Protein AF-A0A5D0S1C7-F1 (afdb_monomer_lite)

Structure (mmCIF, N/CA/C/O backbone):
data_AF-A0A5D0S1C7-F1
#
_entry.id   AF-A0A5D0S1C7-F1
#
loop_
_atom_site.group_PDB
_atom_site.id
_atom_site.type_symbol
_atom_site.label_atom_id
_atom_site.label_alt_id
_atom_site.label_comp_id
_atom_site.label_asym_id
_atom_site.label_entity_id
_atom_site.label_seq_id
_atom_site.pdbx_PDB_ins_code
_atom_site.Cartn_x
_atom_site.Cartn_y
_atom_site.Cartn_z
_atom_site.occupancy
_atom_site.B_iso_or_equiv
_atom_site.auth_seq_id
_atom_site.auth_comp_id
_atom_site.auth_asym_id
_atom_site.auth_atom_id
_atom_site.pdbx_PDB_model_num
ATOM 1 N N . MET A 1 1 ? 3.042 26.455 1.791 1.00 47.81 1 MET A N 1
ATOM 2 C CA . MET A 1 1 ? 2.797 25.071 1.341 1.00 47.81 1 MET A CA 1
ATOM 3 C C . MET A 1 1 ? 3.745 24.818 0.186 1.00 47.81 1 MET A C 1
ATOM 5 O O . MET A 1 1 ? 3.650 25.520 -0.814 1.00 47.81 1 MET A O 1
ATOM 9 N N . GLU A 1 2 ? 4.740 23.954 0.364 1.00 48.12 2 GLU A N 1
ATOM 10 C CA . GLU A 1 2 ? 5.693 23.655 -0.706 1.00 48.12 2 GLU A CA 1
ATOM 11 C C . GLU A 1 2 ? 4.971 22.797 -1.753 1.00 48.12 2 GLU A C 1
ATOM 13 O O . GLU A 1 2 ? 4.524 21.696 -1.452 1.00 48.12 2 GLU A O 1
ATOM 18 N N . LEU A 1 3 ? 4.753 23.351 -2.949 1.00 65.56 3 LEU A N 1
ATOM 19 C CA . LEU A 1 3 ? 3.954 22.716 -4.009 1.00 65.56 3 LEU A CA 1
ATOM 20 C C . LEU A 1 3 ? 4.628 21.466 -4.595 1.00 65.56 3 LEU A C 1
ATOM 22 O O . LEU A 1 3 ? 3.964 20.643 -5.217 1.00 65.56 3 LEU A O 1
ATOM 26 N N . ASP A 1 4 ? 5.941 21.327 -4.405 1.00 72.56 4 ASP A N 1
ATOM 27 C CA . ASP A 1 4 ? 6.708 20.193 -4.905 1.00 72.56 4 ASP A CA 1
ATOM 28 C C . ASP A 1 4 ? 6.918 19.144 -3.808 1.00 72.56 4 ASP A C 1
ATOM 30 O O . ASP A 1 4 ? 7.807 19.266 -2.962 1.00 72.56 4 ASP A O 1
ATOM 34 N N . ILE A 1 5 ? 6.124 18.073 -3.870 1.00 68.62 5 ILE A N 1
ATOM 35 C CA . ILE A 1 5 ? 6.188 16.927 -2.951 1.00 68.62 5 ILE A CA 1
ATOM 36 C C . ILE A 1 5 ? 7.575 16.263 -2.903 1.00 68.62 5 ILE A C 1
ATOM 38 O O . ILE A 1 5 ? 7.910 15.610 -1.916 1.00 68.62 5 ILE A O 1
ATOM 42 N N . ARG A 1 6 ? 8.409 16.454 -3.937 1.00 75.62 6 ARG A N 1
ATOM 43 C CA . ARG A 1 6 ? 9.734 15.825 -4.078 1.00 75.62 6 ARG A CA 1
ATOM 44 C C . ARG A 1 6 ? 10.810 16.464 -3.198 1.00 75.62 6 ARG A C 1
ATOM 46 O O . ARG A 1 6 ? 11.954 16.010 -3.204 1.00 75.62 6 ARG A O 1
ATOM 53 N N . LYS A 1 7 ? 10.475 17.550 -2.498 1.00 74.94 7 LYS A N 1
ATOM 54 C CA . LYS A 1 7 ? 11.359 18.244 -1.551 1.00 74.94 7 LYS A CA 1
ATOM 55 C C . LYS A 1 7 ? 11.126 17.818 -0.099 1.00 74.94 7 LYS A C 1
ATOM 57 O O . LYS A 1 7 ? 11.933 18.145 0.764 1.00 74.94 7 LYS A O 1
ATOM 62 N N . HIS A 1 8 ? 10.067 17.049 0.162 1.00 76.06 8 HIS A N 1
ATOM 63 C CA . HIS A 1 8 ? 9.754 16.559 1.499 1.00 76.06 8 HIS A CA 1
ATOM 64 C C . HIS A 1 8 ? 10.784 15.505 1.972 1.00 76.06 8 HIS A C 1
ATOM 66 O O . HIS A 1 8 ? 11.182 14.650 1.172 1.00 76.06 8 HIS A O 1
ATOM 72 N N . PRO A 1 9 ? 11.195 15.494 3.256 1.00 77.94 9 PRO A N 1
ATOM 73 C CA . PRO A 1 9 ? 12.116 14.486 3.796 1.00 77.94 9 PRO A CA 1
ATOM 74 C C . PRO A 1 9 ? 11.648 13.043 3.554 1.00 77.94 9 PRO A C 1
ATOM 76 O O . PRO A 1 9 ? 12.404 12.240 3.009 1.00 77.94 9 PRO A O 1
ATOM 79 N N . ASP A 1 10 ? 10.372 12.754 3.833 1.00 74.75 10 ASP A N 1
ATOM 80 C CA . ASP A 1 10 ? 9.764 11.431 3.610 1.00 74.75 10 ASP A CA 1
ATOM 81 C C . ASP A 1 10 ? 9.869 10.961 2.151 1.00 74.75 10 ASP A C 1
ATOM 83 O O . ASP A 1 10 ? 10.001 9.767 1.890 1.00 74.75 10 ASP A O 1
ATOM 87 N N . TYR A 1 11 ? 9.825 11.889 1.187 1.00 81.69 11 TYR A N 1
ATOM 88 C CA . TYR A 1 11 ? 10.004 11.558 -0.227 1.00 81.69 11 TYR A CA 1
ATOM 89 C C . TYR A 1 11 ? 11.430 11.072 -0.491 1.00 81.69 11 TYR A C 1
ATOM 91 O O . TYR A 1 11 ? 11.633 10.068 -1.168 1.00 81.69 11 TYR A O 1
ATOM 99 N N . THR A 1 12 ? 12.419 11.779 0.060 1.00 80.25 12 THR A N 1
ATOM 100 C CA . THR A 1 12 ? 13.839 11.451 -0.119 1.00 80.25 12 THR A CA 1
ATOM 101 C C . THR A 1 12 ? 14.164 10.095 0.503 1.00 80.25 12 THR A C 1
ATOM 103 O O . THR A 1 12 ? 14.854 9.289 -0.119 1.00 80.25 12 THR A O 1
ATOM 106 N N . GLU A 1 13 ? 13.624 9.815 1.691 1.00 81.38 13 GLU A N 1
ATOM 107 C CA . GLU A 1 13 ? 13.804 8.524 2.357 1.00 81.38 13 GLU A CA 1
ATOM 108 C C . GLU A 1 13 ? 13.153 7.378 1.568 1.00 81.38 13 GLU A C 1
ATOM 110 O O . GLU A 1 13 ? 13.780 6.339 1.355 1.00 81.38 13 GLU A O 1
ATOM 115 N N . ALA A 1 14 ? 11.917 7.565 1.095 1.00 78.50 14 ALA A N 1
ATOM 116 C CA . ALA A 1 14 ? 11.213 6.547 0.321 1.00 78.50 14 ALA A CA 1
ATOM 117 C C . ALA A 1 14 ? 11.893 6.282 -1.033 1.00 78.50 14 ALA A C 1
ATOM 119 O O . ALA A 1 14 ? 12.064 5.127 -1.424 1.00 78.50 14 ALA A O 1
ATOM 120 N N . LEU A 1 15 ? 12.343 7.336 -1.724 1.00 82.88 15 LEU A N 1
ATOM 121 C CA . LEU A 1 15 ? 13.053 7.222 -2.998 1.00 82.88 15 LEU A CA 1
ATOM 122 C C . LEU A 1 15 ? 14.393 6.490 -2.848 1.00 82.88 15 LEU A C 1
ATOM 124 O O . LEU A 1 15 ? 14.746 5.698 -3.716 1.00 82.88 15 LEU A O 1
ATOM 128 N N . ALA A 1 16 ? 15.120 6.697 -1.745 1.00 82.94 16 ALA A N 1
ATOM 129 C CA . ALA A 1 16 ? 16.410 6.045 -1.503 1.00 82.94 16 ALA A CA 1
ATOM 130 C C . ALA A 1 16 ? 16.322 4.507 -1.446 1.00 82.94 16 ALA A C 1
ATOM 132 O O . ALA A 1 16 ? 17.317 3.819 -1.683 1.00 82.94 16 ALA A O 1
ATOM 133 N N . ARG A 1 17 ? 15.134 3.955 -1.163 1.00 81.69 17 ARG A N 1
ATOM 134 C CA . ARG A 1 17 ? 14.884 2.504 -1.172 1.00 81.69 17 ARG A CA 1
ATOM 135 C C . ARG A 1 17 ? 14.715 1.952 -2.593 1.00 81.69 17 ARG A C 1
ATOM 137 O O . ARG A 1 17 ? 15.015 0.790 -2.847 1.00 81.69 17 ARG A O 1
ATOM 144 N N . LEU A 1 18 ? 14.341 2.797 -3.555 1.00 83.12 18 LEU A N 1
ATOM 145 C CA . LEU A 1 18 ? 14.218 2.449 -4.972 1.00 83.12 18 LEU A CA 1
ATOM 146 C C . LEU A 1 18 ? 15.569 2.576 -5.693 1.00 83.12 18 LEU A C 1
ATOM 148 O O . LEU A 1 18 ? 15.767 3.445 -6.538 1.00 83.12 18 LEU A O 1
ATOM 152 N N . LYS A 1 19 ? 16.504 1.671 -5.386 1.00 76.56 19 LYS A N 1
ATOM 153 C CA . LYS A 1 19 ? 17.920 1.734 -5.820 1.00 76.56 19 LYS A CA 1
ATOM 154 C C . LYS A 1 19 ? 18.157 1.878 -7.333 1.00 76.56 19 LYS A C 1
ATOM 156 O O . LYS A 1 19 ? 19.234 2.307 -7.735 1.00 76.56 19 LYS A O 1
ATOM 161 N N . LYS A 1 20 ? 17.190 1.489 -8.168 1.00 80.56 20 LYS A N 1
ATOM 162 C CA . LYS A 1 20 ? 17.291 1.503 -9.640 1.00 80.56 20 LYS A CA 1
ATOM 163 C C . LYS A 1 20 ? 16.695 2.756 -10.291 1.00 80.56 20 LYS A C 1
ATOM 165 O O . LYS A 1 20 ? 16.866 2.949 -11.490 1.00 80.56 20 LYS A O 1
ATOM 170 N N . VAL A 1 21 ? 16.010 3.599 -9.518 1.00 81.62 21 VAL A N 1
ATOM 171 C CA . VAL A 1 21 ? 15.408 4.846 -9.997 1.00 81.62 21 VAL A CA 1
ATOM 172 C C . VAL A 1 21 ? 16.484 5.928 -10.091 1.00 81.62 21 VAL A C 1
ATOM 174 O O . VAL A 1 21 ? 17.114 6.272 -9.093 1.00 81.62 21 VAL A O 1
ATOM 177 N N . LYS A 1 22 ? 16.695 6.480 -11.289 1.00 79.94 22 LYS A N 1
ATOM 178 C CA . LYS A 1 22 ? 17.680 7.546 -11.541 1.00 79.94 22 LYS A CA 1
ATOM 179 C C . LYS A 1 22 ? 17.066 8.943 -11.460 1.00 79.94 22 LYS A C 1
ATOM 181 O O . LYS A 1 22 ? 17.751 9.894 -11.090 1.00 79.94 22 LYS A O 1
ATOM 186 N N . LEU A 1 23 ? 15.792 9.080 -11.824 1.00 82.44 23 LEU A N 1
ATOM 187 C CA . LEU A 1 23 ? 15.059 10.352 -11.827 1.00 82.44 23 LEU A CA 1
ATOM 188 C C . LEU A 1 23 ? 14.047 10.408 -10.682 1.00 82.44 23 LEU A C 1
ATOM 190 O O . LEU A 1 23 ? 13.662 9.381 -10.156 1.00 82.44 23 LEU A O 1
ATOM 194 N N . ARG A 1 24 ? 13.592 11.599 -10.280 1.00 80.38 24 ARG A N 1
ATOM 195 C CA . ARG A 1 24 ? 12.578 11.743 -9.216 1.00 80.38 24 ARG A CA 1
ATOM 196 C C . ARG A 1 24 ? 11.162 11.593 -9.803 1.00 80.38 24 ARG A C 1
ATOM 198 O O . ARG A 1 24 ? 10.686 12.578 -10.378 1.00 80.38 24 ARG A O 1
ATOM 205 N N . PRO A 1 25 ? 10.487 10.429 -9.679 1.00 80.06 25 PRO A N 1
ATOM 206 C CA . PRO A 1 25 ? 9.154 10.221 -10.246 1.00 80.06 25 PRO A CA 1
ATOM 207 C C . PRO A 1 25 ? 8.111 11.090 -9.533 1.00 80.06 25 PRO A C 1
ATOM 209 O O . PRO A 1 25 ? 8.243 11.395 -8.342 1.00 80.06 25 PRO A O 1
ATOM 212 N N . LEU A 1 26 ? 7.048 11.481 -10.235 1.00 80.06 26 LEU A N 1
ATOM 213 C CA . LEU A 1 26 ? 5.968 12.293 -9.659 1.00 80.06 26 LEU A CA 1
ATOM 214 C C . LEU A 1 26 ? 4.950 11.415 -8.904 1.00 80.06 26 LEU A C 1
ATOM 216 O O . LEU A 1 26 ? 3.781 11.332 -9.266 1.00 80.06 26 LEU A O 1
ATOM 220 N N . VAL A 1 27 ? 5.428 10.739 -7.862 1.00 80.94 27 VAL A N 1
ATOM 221 C CA . VAL A 1 27 ? 4.691 9.745 -7.066 1.00 80.94 27 VAL A CA 1
ATOM 222 C C . VAL A 1 27 ? 4.713 10.162 -5.594 1.00 80.94 27 VAL A C 1
ATOM 224 O O . VAL A 1 27 ? 5.706 10.719 -5.120 1.00 80.94 27 VAL A O 1
ATOM 227 N N . ALA A 1 28 ? 3.628 9.933 -4.852 1.00 79.25 28 ALA A N 1
ATOM 228 C CA . ALA A 1 28 ? 3.553 10.340 -3.453 1.00 79.25 28 ALA A CA 1
ATOM 229 C C . ALA A 1 28 ? 4.500 9.501 -2.565 1.00 79.25 28 ALA A C 1
ATOM 231 O O . ALA A 1 28 ? 4.706 8.314 -2.828 1.00 79.25 28 ALA A O 1
ATOM 232 N N . PRO A 1 29 ? 5.033 10.051 -1.454 1.00 76.12 29 PRO A N 1
ATOM 233 C CA . PRO A 1 29 ? 5.959 9.321 -0.577 1.00 76.12 29 PRO A CA 1
ATOM 234 C C . PRO A 1 29 ? 5.416 7.980 -0.059 1.00 76.12 29 PRO A C 1
ATOM 236 O O . PRO A 1 29 ? 6.156 7.005 0.053 1.00 76.12 29 PRO A O 1
ATOM 239 N N . SER A 1 30 ? 4.112 7.903 0.228 1.00 72.62 30 SER A N 1
ATOM 240 C CA . SER A 1 30 ? 3.465 6.667 0.682 1.00 72.62 30 SER A CA 1
ATOM 241 C C . SER A 1 30 ? 3.436 5.578 -0.387 1.00 72.62 30 SER A C 1
ATOM 243 O O . SER A 1 30 ? 3.568 4.406 -0.052 1.00 72.62 30 SER A O 1
ATOM 245 N N . GLU A 1 31 ? 3.266 5.963 -1.651 1.00 77.50 31 GLU A N 1
ATOM 246 C CA . GLU A 1 31 ? 3.263 5.045 -2.791 1.00 77.50 31 GLU A CA 1
ATOM 247 C C . GLU A 1 31 ? 4.688 4.571 -3.075 1.00 77.50 31 GLU A C 1
ATOM 249 O O . GLU A 1 31 ? 4.908 3.376 -3.232 1.00 77.50 31 GLU A O 1
ATOM 254 N N . LEU A 1 32 ? 5.676 5.475 -3.031 1.00 81.56 32 LEU A N 1
ATOM 255 C CA . LEU A 1 32 ? 7.091 5.111 -3.164 1.00 81.56 32 LEU A CA 1
ATOM 256 C C . LEU A 1 32 ? 7.523 4.082 -2.115 1.00 81.56 32 LEU A C 1
ATOM 258 O O . LEU A 1 32 ? 8.201 3.115 -2.452 1.00 81.56 32 LEU A O 1
ATOM 262 N N . ALA A 1 33 ? 7.105 4.259 -0.858 1.00 77.88 33 ALA A N 1
ATOM 263 C CA . ALA A 1 33 ? 7.439 3.334 0.222 1.00 77.88 33 ALA A CA 1
ATOM 264 C C . ALA A 1 33 ? 6.871 1.922 -0.004 1.00 77.88 33 ALA A C 1
ATOM 266 O O . ALA A 1 33 ? 7.498 0.938 0.374 1.00 77.88 33 ALA A O 1
ATOM 267 N N . GLU A 1 34 ? 5.698 1.808 -0.622 1.00 75.75 34 GLU A N 1
ATOM 268 C CA . GLU A 1 34 ? 5.080 0.523 -0.948 1.00 75.75 34 GLU A CA 1
ATOM 269 C C . GLU A 1 34 ? 5.676 -0.103 -2.207 1.00 75.75 34 GLU A C 1
ATOM 271 O O . GLU A 1 34 ? 5.987 -1.292 -2.220 1.00 75.75 34 GLU A O 1
ATOM 276 N N . ILE A 1 35 ? 5.908 0.704 -3.244 1.00 80.50 35 ILE A N 1
ATOM 277 C CA . ILE A 1 35 ? 6.567 0.253 -4.471 1.00 80.50 35 ILE A CA 1
ATOM 278 C C . ILE A 1 35 ? 7.985 -0.228 -4.162 1.00 80.50 35 ILE A C 1
ATOM 280 O O . ILE A 1 35 ? 8.437 -1.188 -4.778 1.00 80.50 35 ILE A O 1
ATOM 284 N N . ALA A 1 36 ? 8.675 0.365 -3.183 1.00 80.50 36 ALA A N 1
ATOM 285 C CA . ALA A 1 36 ? 9.962 -0.134 -2.706 1.00 80.50 36 ALA A CA 1
ATOM 286 C C . ALA A 1 36 ? 9.862 -1.583 -2.206 1.00 80.50 36 ALA A C 1
ATOM 288 O O . ALA A 1 36 ? 10.648 -2.418 -2.634 1.00 80.50 36 ALA A O 1
ATOM 289 N N . LEU A 1 37 ? 8.846 -1.916 -1.402 1.00 74.88 37 LEU A N 1
ATOM 290 C CA . LEU A 1 37 ? 8.632 -3.290 -0.927 1.00 74.88 37 LEU A CA 1
ATOM 291 C C . LEU A 1 37 ? 8.339 -4.257 -2.078 1.00 74.88 37 LEU A C 1
ATOM 293 O O . LEU A 1 37 ? 8.825 -5.385 -2.075 1.00 74.88 37 LEU A O 1
ATOM 297 N N . VAL A 1 38 ? 7.550 -3.817 -3.063 1.00 75.12 38 VAL A N 1
ATOM 298 C CA . VAL A 1 38 ? 7.247 -4.626 -4.250 1.00 75.12 38 VAL A CA 1
ATOM 299 C C . VAL A 1 38 ? 8.517 -4.872 -5.054 1.00 75.12 38 VAL A C 1
ATOM 301 O O . VAL A 1 38 ? 8.870 -6.012 -5.331 1.00 75.12 38 VAL A O 1
ATOM 304 N N . THR A 1 39 ? 9.229 -3.805 -5.396 1.00 76.19 39 THR A N 1
ATOM 305 C CA . THR A 1 39 ? 10.402 -3.868 -6.268 1.00 76.19 39 THR A CA 1
ATOM 306 C C . THR A 1 39 ? 11.616 -4.540 -5.636 1.00 76.19 39 THR A C 1
ATOM 308 O O . THR A 1 39 ? 12.389 -5.152 -6.366 1.00 76.19 39 THR A O 1
ATOM 311 N N . GLU A 1 40 ? 11.778 -4.493 -4.311 1.00 76.12 40 GLU A N 1
ATOM 312 C CA . GLU A 1 40 ? 12.814 -5.250 -3.592 1.00 76.12 40 GLU A CA 1
ATOM 313 C C . GLU A 1 40 ? 12.642 -6.771 -3.723 1.00 76.12 40 GLU A C 1
ATOM 315 O O . GLU A 1 40 ? 13.620 -7.509 -3.600 1.00 76.12 40 GLU A O 1
ATOM 320 N N . ALA A 1 41 ? 11.423 -7.252 -3.974 1.00 72.06 41 ALA A N 1
ATOM 321 C CA . ALA A 1 41 ? 11.149 -8.679 -4.129 1.00 72.06 41 ALA A CA 1
ATOM 322 C C . ALA A 1 41 ? 11.014 -9.152 -5.573 1.00 72.06 41 ALA A C 1
ATOM 324 O O . ALA A 1 41 ? 10.952 -10.362 -5.805 1.00 72.06 41 ALA A O 1
ATOM 325 N N . LEU A 1 42 ? 10.953 -8.223 -6.526 1.00 74.25 42 LEU A N 1
ATOM 326 C CA . LEU A 1 42 ? 10.980 -8.560 -7.940 1.00 74.25 42 LEU A CA 1
ATOM 327 C C . LEU A 1 42 ? 12.419 -8.865 -8.381 1.00 74.25 42 LEU A C 1
ATOM 329 O O . LEU A 1 42 ? 13.367 -8.283 -7.842 1.00 74.25 42 LEU A O 1
ATOM 333 N N . PRO A 1 43 ? 12.600 -9.761 -9.366 1.00 78.81 43 PRO A N 1
ATOM 334 C CA . PRO A 1 43 ? 13.889 -9.907 -10.026 1.00 78.81 43 PRO A CA 1
ATOM 335 C C . PRO A 1 43 ? 14.289 -8.612 -10.748 1.00 78.81 43 PRO A C 1
ATOM 337 O O . PRO A 1 43 ? 13.530 -7.639 -10.839 1.00 78.81 43 PRO A O 1
ATOM 340 N N . ASP A 1 44 ? 15.515 -8.586 -11.262 1.00 83.62 44 ASP A N 1
ATOM 341 C CA . ASP A 1 44 ? 15.919 -7.536 -12.187 1.00 83.62 44 ASP A CA 1
ATOM 342 C C . ASP A 1 44 ? 15.044 -7.613 -13.446 1.00 83.62 44 ASP A C 1
ATOM 344 O O . ASP A 1 44 ? 14.877 -8.682 -14.024 1.00 83.62 44 ASP A O 1
ATOM 348 N N . LEU A 1 45 ? 14.437 -6.480 -13.806 1.00 85.38 45 LEU A N 1
ATOM 349 C CA . LEU A 1 45 ? 13.566 -6.359 -14.969 1.00 85.38 45 LEU A CA 1
ATOM 350 C C . LEU A 1 45 ? 14.358 -5.771 -16.133 1.00 85.38 45 LEU A C 1
ATOM 352 O O . LEU A 1 45 ? 15.039 -4.752 -15.967 1.00 85.38 45 LEU A O 1
ATOM 356 N N . ASP A 1 46 ? 14.195 -6.376 -17.301 1.00 90.50 46 ASP A N 1
ATOM 357 C CA . ASP A 1 46 ? 14.770 -5.922 -18.557 1.00 90.50 46 ASP A CA 1
ATOM 358 C C . ASP A 1 46 ? 13.750 -5.061 -19.305 1.00 90.50 46 ASP A C 1
ATOM 360 O O . ASP A 1 46 ? 12.620 -5.477 -19.569 1.00 90.50 46 ASP A O 1
ATOM 364 N N . PHE A 1 47 ? 14.152 -3.837 -19.649 1.00 90.50 47 PHE A N 1
ATOM 365 C CA . PHE A 1 47 ? 13.311 -2.873 -20.360 1.00 90.50 47 PHE A CA 1
ATOM 366 C C . PHE A 1 47 ? 13.765 -2.708 -21.821 1.00 90.50 47 PHE A C 1
ATOM 368 O O . PHE A 1 47 ? 14.970 -2.742 -22.084 1.00 90.50 47 PHE A O 1
ATOM 375 N N . PRO A 1 48 ? 12.841 -2.434 -22.765 1.00 93.75 48 PRO A N 1
ATOM 376 C CA . PRO A 1 48 ? 11.409 -2.196 -22.557 1.00 93.75 48 PRO A CA 1
ATOM 377 C C . PRO A 1 48 ? 10.592 -3.486 -22.400 1.00 93.75 48 PRO A C 1
ATOM 379 O O . PRO A 1 48 ? 10.883 -4.478 -23.053 1.00 93.75 48 PRO A O 1
ATOM 382 N N . ILE A 1 49 ? 9.522 -3.425 -21.604 1.00 92.00 49 ILE A N 1
ATOM 383 C CA . ILE A 1 49 ? 8.552 -4.515 -21.426 1.00 92.00 49 ILE A CA 1
ATOM 384 C C . ILE A 1 49 ? 7.294 -4.176 -22.222 1.00 92.00 49 ILE A C 1
ATOM 386 O O . ILE A 1 49 ? 6.612 -3.191 -21.932 1.00 92.00 49 ILE A O 1
ATOM 390 N N . ASN A 1 50 ? 6.969 -4.968 -23.236 1.00 92.56 50 ASN A N 1
ATOM 391 C CA . ASN A 1 50 ? 5.969 -4.625 -24.249 1.00 92.56 50 ASN A CA 1
ATOM 392 C C . ASN A 1 50 ? 4.579 -5.182 -23.947 1.00 92.56 50 ASN A C 1
ATOM 394 O O . ASN A 1 50 ? 3.602 -4.760 -24.564 1.00 92.56 50 ASN A O 1
ATOM 398 N N . SER A 1 51 ? 4.465 -6.123 -23.011 1.00 89.50 51 SER A N 1
ATOM 399 C CA . SER A 1 51 ? 3.185 -6.728 -22.651 1.00 89.50 51 SER A CA 1
ATOM 400 C C . SER A 1 51 ? 3.159 -7.241 -21.214 1.00 89.50 51 SER A C 1
ATOM 402 O O . SER A 1 51 ? 4.198 -7.459 -20.591 1.00 89.50 51 SER A O 1
ATOM 404 N N . ALA A 1 52 ? 1.951 -7.492 -20.704 1.00 84.94 52 ALA A N 1
ATOM 405 C CA . ALA A 1 52 ? 1.770 -8.145 -19.411 1.00 84.94 52 ALA A CA 1
ATOM 406 C C . ALA A 1 52 ? 2.362 -9.562 -19.390 1.00 84.94 52 ALA A C 1
ATOM 408 O O . ALA A 1 52 ? 2.899 -9.964 -18.367 1.00 84.94 52 ALA A O 1
ATOM 409 N N . GLY A 1 53 ? 2.302 -10.297 -20.509 1.00 84.31 53 GLY A N 1
ATOM 410 C CA . GLY A 1 53 ? 2.926 -11.618 -20.626 1.00 84.31 53 GLY A CA 1
ATOM 411 C C . GLY A 1 53 ? 4.440 -11.543 -20.443 1.00 84.31 53 GLY A C 1
ATOM 412 O O . GLY A 1 53 ? 4.980 -12.227 -19.590 1.00 84.31 53 GLY A O 1
ATOM 413 N N . GLU A 1 54 ? 5.092 -10.610 -21.139 1.00 89.38 54 GLU A N 1
ATOM 414 C CA . GLU A 1 54 ? 6.538 -10.384 -21.021 1.00 89.38 54 GLU A CA 1
ATOM 415 C C . GLU A 1 54 ? 6.950 -9.974 -19.598 1.00 89.38 54 GLU A C 1
ATOM 417 O O . GLU A 1 54 ? 7.954 -10.452 -19.078 1.00 89.38 54 GLU A O 1
ATOM 422 N N . LEU A 1 55 ? 6.145 -9.138 -18.929 1.00 86.75 55 LEU A N 1
ATOM 423 C CA . LEU A 1 55 ? 6.373 -8.784 -17.526 1.00 86.75 55 LEU A CA 1
ATOM 424 C C . LEU A 1 55 ? 6.263 -10.008 -16.603 1.00 86.75 55 LEU A C 1
ATOM 426 O O . LEU A 1 55 ? 7.071 -10.169 -15.691 1.00 86.75 55 LEU A O 1
ATOM 430 N N . LEU A 1 56 ? 5.256 -10.857 -16.820 1.00 83.62 56 LEU A N 1
ATOM 431 C CA . LEU A 1 56 ? 5.052 -12.075 -16.038 1.00 83.62 56 LEU A CA 1
ATOM 432 C C . LEU A 1 56 ? 6.176 -13.090 -16.265 1.00 83.62 56 LEU A C 1
ATOM 434 O O . LEU A 1 56 ? 6.647 -13.677 -15.295 1.00 83.62 56 LEU A O 1
ATOM 438 N N . ASP A 1 57 ? 6.645 -13.242 -17.504 1.00 85.44 57 ASP A N 1
ATOM 439 C CA . ASP A 1 57 ? 7.756 -14.130 -17.853 1.00 85.44 57 ASP A CA 1
ATOM 440 C C . ASP A 1 57 ? 9.055 -13.707 -17.150 1.00 85.44 57 ASP A C 1
ATOM 442 O O . ASP A 1 57 ? 9.786 -14.556 -16.642 1.00 85.44 57 ASP A O 1
ATOM 446 N N . GLN A 1 58 ? 9.318 -12.397 -17.055 1.00 86.38 58 GLN A N 1
ATOM 447 C CA . GLN A 1 58 ? 10.482 -11.872 -16.331 1.00 86.38 58 GLN A CA 1
ATOM 448 C C . GLN A 1 58 ? 10.370 -12.049 -14.810 1.00 86.38 58 GLN A C 1
ATOM 450 O O . GLN A 1 58 ? 11.375 -12.265 -14.135 1.00 86.38 58 GLN A O 1
ATOM 455 N N . ILE A 1 59 ? 9.161 -11.957 -14.250 1.00 79.12 59 ILE A N 1
ATOM 456 C CA . ILE A 1 59 ? 8.932 -12.098 -12.803 1.00 79.12 59 ILE A CA 1
ATOM 457 C C . ILE A 1 59 ? 8.937 -13.565 -12.363 1.00 79.12 59 ILE A C 1
ATOM 459 O O . ILE A 1 59 ? 9.351 -13.863 -11.239 1.00 79.12 59 ILE A O 1
ATOM 463 N N . GLY A 1 60 ? 8.497 -14.469 -13.242 1.00 72.69 60 GLY A N 1
ATOM 464 C CA . GLY A 1 60 ? 8.339 -15.894 -12.971 1.00 72.69 60 GLY A CA 1
ATOM 465 C C . GLY A 1 60 ? 7.234 -16.191 -11.952 1.00 72.69 60 GLY A C 1
ATOM 466 O O . GLY A 1 60 ? 6.327 -15.385 -11.726 1.00 72.69 60 GLY A O 1
ATOM 467 N N . ASP A 1 61 ? 7.328 -17.354 -11.299 1.00 65.00 61 ASP A N 1
ATOM 468 C CA . ASP A 1 61 ? 6.511 -17.705 -10.130 1.00 65.00 61 ASP A CA 1
ATOM 469 C C . ASP A 1 61 ? 6.938 -16.828 -8.941 1.00 65.00 61 ASP A C 1
ATOM 471 O O . ASP A 1 61 ? 7.721 -17.229 -8.075 1.00 65.00 61 ASP A O 1
ATOM 475 N N . GLY A 1 62 ? 6.491 -15.571 -8.959 1.00 57.50 62 GLY A N 1
ATOM 476 C CA . GLY A 1 62 ? 6.915 -14.531 -8.033 1.00 57.50 62 GLY A CA 1
ATOM 477 C C . GLY A 1 62 ? 6.829 -14.975 -6.571 1.00 57.50 62 GLY A C 1
ATOM 478 O O . GLY A 1 62 ? 5.866 -15.609 -6.131 1.00 57.50 62 GLY A O 1
ATOM 479 N N . LYS A 1 63 ? 7.845 -14.618 -5.776 1.00 58.59 63 LYS A N 1
ATOM 480 C CA . LYS A 1 63 ? 7.807 -14.842 -4.326 1.00 58.59 63 LYS A CA 1
ATOM 481 C C . LYS A 1 63 ? 6.604 -14.104 -3.739 1.00 58.59 63 LYS A C 1
ATOM 483 O O . LYS A 1 63 ? 6.434 -12.908 -3.971 1.00 58.59 63 LYS A O 1
ATOM 488 N N . ARG A 1 64 ? 5.807 -14.798 -2.920 1.00 63.00 64 ARG A N 1
ATOM 489 C CA . ARG A 1 64 ? 4.778 -14.144 -2.10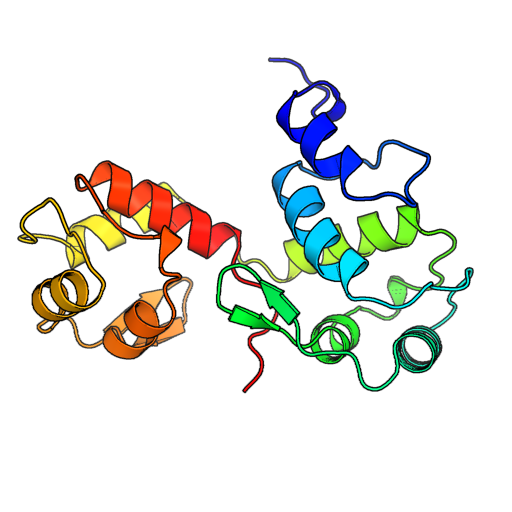1 1.00 63.00 64 ARG A CA 1
ATOM 490 C C . ARG A 1 64 ? 5.457 -13.117 -1.194 1.00 63.00 64 ARG A C 1
ATOM 492 O O . ARG A 1 64 ? 6.348 -13.452 -0.414 1.00 63.00 64 ARG A O 1
ATOM 499 N N . LEU A 1 65 ? 5.025 -11.874 -1.312 1.00 60.62 65 LEU A N 1
ATOM 500 C CA . LEU A 1 65 ? 5.480 -10.739 -0.529 1.00 60.62 65 LEU A CA 1
ATOM 501 C C . LEU A 1 65 ? 4.770 -10.684 0.812 1.00 60.62 65 LEU A C 1
ATOM 503 O O . LEU A 1 65 ? 3.606 -11.040 0.882 1.00 60.62 65 LEU A O 1
ATOM 507 N N . SER A 1 66 ? 5.428 -10.186 1.857 1.00 53.16 66 SER A N 1
ATOM 508 C CA . SER A 1 66 ? 4.739 -9.738 3.071 1.00 53.16 66 SER A CA 1
ATOM 509 C C . SER A 1 66 ? 4.829 -8.218 3.149 1.00 53.16 66 SER A C 1
ATOM 511 O O . SER A 1 66 ? 5.900 -7.675 3.406 1.00 53.16 66 SER A O 1
ATOM 513 N N . ILE A 1 67 ? 3.721 -7.522 2.900 1.00 57.00 67 ILE A N 1
ATOM 514 C CA . ILE A 1 67 ? 3.623 -6.062 2.999 1.00 57.00 67 ILE A CA 1
ATOM 515 C C . ILE A 1 67 ? 2.811 -5.751 4.252 1.00 57.00 67 ILE A C 1
ATOM 517 O O . ILE A 1 67 ? 1.613 -6.010 4.295 1.00 57.00 67 ILE A O 1
ATOM 521 N N . VAL A 1 68 ? 3.457 -5.210 5.291 1.00 54.19 68 VAL A N 1
ATOM 522 C CA . VAL A 1 68 ? 2.779 -4.795 6.540 1.00 54.19 68 VAL A CA 1
ATOM 523 C C . VAL A 1 68 ? 1.970 -5.952 7.174 1.00 54.19 68 VAL A C 1
ATOM 525 O O . VAL A 1 68 ? 0.877 -5.759 7.690 1.00 54.19 68 VAL A O 1
ATOM 528 N N . GLY A 1 69 ? 2.502 -7.180 7.117 1.00 48.34 69 GLY A N 1
ATOM 529 C CA . GLY A 1 69 ? 1.856 -8.385 7.661 1.00 48.34 69 GLY A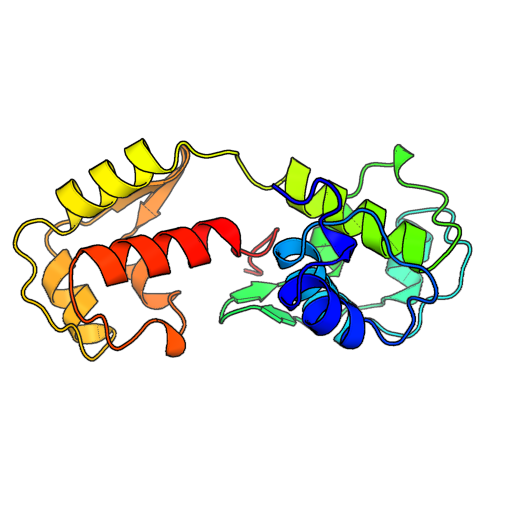 CA 1
ATOM 530 C C . GLY A 1 69 ? 0.888 -9.098 6.708 1.00 48.34 69 GLY A C 1
ATOM 531 O O . GLY A 1 69 ? 0.419 -10.186 7.034 1.00 48.34 69 GLY A O 1
ATOM 532 N N . PHE A 1 70 ? 0.631 -8.545 5.520 1.00 54.59 70 PHE A N 1
ATOM 533 C CA . PHE A 1 70 ? -0.236 -9.148 4.507 1.00 54.59 70 PHE A CA 1
ATOM 534 C C . PHE A 1 70 ? 0.577 -9.879 3.445 1.00 54.59 70 PHE A C 1
ATOM 536 O O . PHE A 1 70 ? 1.503 -9.305 2.870 1.00 54.59 70 PHE A O 1
ATOM 543 N N . LYS A 1 71 ? 0.196 -11.125 3.135 1.00 58.22 71 LYS A N 1
ATOM 544 C CA . LYS A 1 71 ? 0.767 -11.849 1.997 1.00 58.22 71 LYS A CA 1
ATOM 545 C C . LYS A 1 71 ? 0.214 -11.260 0.697 1.00 58.22 71 LYS A C 1
ATOM 547 O O . LYS A 1 71 ? -0.996 -11.261 0.502 1.00 58.22 71 LYS A O 1
ATOM 552 N N . SER A 1 72 ? 1.079 -10.774 -0.182 1.00 62.44 72 SER A N 1
ATOM 553 C CA . SER A 1 72 ? 0.726 -10.263 -1.506 1.00 62.44 72 SER A CA 1
ATOM 554 C C . SER A 1 72 ? 1.389 -11.110 -2.585 1.00 62.44 72 SER A C 1
ATOM 556 O O . SER A 1 72 ? 2.504 -11.597 -2.408 1.00 62.44 72 SER A O 1
ATOM 558 N N . ASP A 1 73 ? 0.691 -11.314 -3.695 1.00 68.19 73 ASP A N 1
ATOM 559 C CA . ASP A 1 73 ? 1.219 -11.998 -4.869 1.00 68.19 73 ASP A CA 1
ATOM 560 C C . ASP A 1 73 ? 1.462 -10.958 -5.982 1.00 68.19 73 ASP A C 1
ATOM 562 O O . ASP A 1 73 ? 0.490 -10.463 -6.569 1.00 68.19 73 ASP A O 1
ATOM 566 N N . PRO A 1 74 ? 2.731 -10.603 -6.276 1.00 65.06 74 PRO A N 1
ATOM 567 C CA . PRO A 1 74 ? 3.068 -9.659 -7.342 1.00 65.06 74 PRO A CA 1
ATOM 568 C C . PRO A 1 74 ? 2.481 -10.053 -8.702 1.00 65.06 74 PRO A C 1
ATOM 570 O O . PRO A 1 74 ? 2.036 -9.185 -9.454 1.00 65.06 74 PRO A O 1
ATOM 573 N N . VAL A 1 75 ? 2.402 -11.358 -8.994 1.00 68.12 75 VAL A N 1
ATOM 574 C CA . VAL A 1 75 ? 1.797 -11.883 -10.227 1.00 68.12 75 VAL A CA 1
ATOM 575 C C . VAL A 1 75 ? 0.318 -11.521 -10.280 1.00 68.12 75 VAL A C 1
ATOM 577 O O . VAL A 1 75 ? -0.196 -11.109 -11.323 1.00 68.12 75 VAL A O 1
ATOM 580 N N . ARG A 1 76 ? -0.382 -11.623 -9.145 1.00 69.06 76 ARG A N 1
ATOM 581 C CA . ARG A 1 76 ? -1.792 -11.242 -9.055 1.00 69.06 76 ARG A CA 1
ATOM 582 C C . ARG A 1 76 ? -1.955 -9.743 -9.275 1.00 69.06 76 ARG A C 1
ATOM 584 O O . ARG A 1 76 ? -2.836 -9.388 -10.038 1.00 69.06 76 ARG A O 1
ATOM 591 N N . MET A 1 77 ? -1.102 -8.879 -8.713 1.00 70.31 77 MET A N 1
ATOM 592 C CA . MET A 1 77 ? -1.165 -7.424 -8.960 1.00 70.31 77 MET A CA 1
ATOM 593 C C . MET A 1 77 ? -1.048 -7.092 -10.455 1.00 70.31 77 MET A C 1
ATOM 595 O O . MET A 1 77 ? -1.830 -6.304 -10.983 1.00 70.31 77 MET A O 1
ATOM 599 N N . ILE A 1 78 ? -0.121 -7.743 -11.154 1.00 72.62 78 ILE A N 1
ATOM 600 C CA . ILE A 1 78 ? 0.158 -7.487 -12.573 1.00 72.62 78 ILE A CA 1
ATOM 601 C C . ILE A 1 78 ? -0.974 -7.950 -13.483 1.00 72.62 78 ILE A C 1
ATOM 603 O O . ILE A 1 78 ? -1.258 -7.296 -14.482 1.00 72.62 78 ILE A O 1
ATOM 607 N N . LYS A 1 79 ? -1.699 -9.012 -13.113 1.00 71.44 79 LYS A N 1
ATOM 608 C CA . LYS A 1 79 ? -2.907 -9.437 -13.840 1.00 71.44 79 LYS A CA 1
ATOM 609 C C . LYS A 1 79 ? -4.004 -8.365 -13.881 1.00 71.44 79 LYS A C 1
ATOM 611 O O . LYS A 1 79 ? -4.866 -8.438 -14.751 1.00 71.44 79 LYS A O 1
ATOM 616 N N . TYR A 1 80 ? -3.974 -7.381 -12.979 1.00 75.06 80 TYR A N 1
ATOM 617 C CA . TYR A 1 80 ? -4.896 -6.241 -12.990 1.00 75.06 80 TYR A CA 1
ATOM 618 C C . TYR A 1 80 ? -4.328 -5.009 -13.707 1.00 75.06 80 TYR A C 1
ATOM 620 O O . TYR A 1 80 ? -5.027 -4.000 -13.800 1.00 75.06 80 TYR A O 1
ATOM 628 N N . MET A 1 81 ? -3.097 -5.058 -14.234 1.00 80.00 81 MET A N 1
ATOM 629 C CA . MET A 1 81 ? -2.559 -3.967 -15.047 1.00 80.00 81 MET A CA 1
ATOM 630 C C . MET A 1 81 ? -3.320 -3.870 -16.375 1.00 80.00 81 MET A C 1
ATOM 632 O O . MET A 1 81 ? -3.358 -4.841 -17.135 1.00 80.00 81 MET A O 1
ATOM 636 N N . PRO A 1 82 ? -3.901 -2.704 -16.701 1.00 80.50 82 PRO A N 1
ATOM 637 C CA . PRO A 1 82 ? -4.550 -2.506 -17.988 1.00 80.50 82 PRO A CA 1
ATOM 638 C C . PRO A 1 82 ? -3.562 -2.611 -19.155 1.00 80.50 82 PRO A C 1
ATOM 640 O O . PRO A 1 82 ? -2.416 -2.184 -19.048 1.00 80.50 82 PRO A O 1
ATOM 643 N N . ALA A 1 83 ? -4.019 -3.083 -20.318 1.00 84.31 83 ALA A N 1
ATOM 644 C CA . ALA A 1 83 ? -3.164 -3.221 -21.504 1.00 84.31 83 ALA A CA 1
ATOM 645 C C . ALA A 1 83 ? -2.503 -1.896 -21.943 1.00 84.31 83 ALA A C 1
ATOM 647 O O . ALA A 1 83 ? -1.378 -1.900 -22.433 1.00 84.31 83 ALA A O 1
ATOM 648 N N . TYR A 1 84 ? -3.158 -0.753 -21.706 1.00 85.94 84 TYR A N 1
ATOM 649 C CA . TYR A 1 84 ? -2.612 0.572 -22.025 1.00 85.94 84 TYR A CA 1
ATOM 650 C C . TYR A 1 84 ? -1.446 1.003 -21.113 1.00 85.94 84 TYR A C 1
ATOM 652 O O . TYR A 1 84 ? -0.834 2.043 -21.346 1.00 85.94 84 TYR A O 1
ATOM 660 N N . TYR A 1 85 ? -1.104 0.214 -20.087 1.00 87.19 85 TYR A N 1
ATOM 661 C CA . TYR A 1 85 ? 0.117 0.401 -19.299 1.00 87.19 85 TYR A CA 1
ATOM 662 C C . TYR A 1 85 ? 1.358 -0.133 -20.027 1.00 87.19 85 TYR A C 1
ATOM 664 O O . TYR A 1 85 ? 2.456 -0.035 -19.491 1.00 87.19 85 TYR A O 1
ATOM 672 N N . PHE A 1 86 ? 1.244 -0.666 -21.240 1.00 90.50 86 PHE A N 1
ATOM 673 C CA . PHE A 1 86 ? 2.383 -1.121 -22.034 1.00 90.50 86 PHE A CA 1
ATOM 674 C C . PHE A 1 86 ? 2.554 -0.245 -23.292 1.00 90.50 86 PHE A C 1
ATOM 676 O O . PHE A 1 86 ? 1.557 0.256 -23.815 1.00 90.50 86 PHE A O 1
ATOM 683 N N . PRO A 1 87 ? 3.793 -0.015 -23.770 1.00 92.50 87 PRO A N 1
ATOM 684 C CA . PRO A 1 87 ? 5.053 -0.562 -23.260 1.00 92.50 87 PRO A CA 1
ATOM 685 C C . PRO A 1 87 ? 5.548 0.166 -22.005 1.00 92.50 87 PRO A C 1
ATOM 687 O O . PRO A 1 87 ? 5.318 1.363 -21.826 1.00 92.50 87 PRO A O 1
ATOM 690 N N . ILE A 1 88 ? 6.237 -0.556 -21.127 1.00 91.50 88 ILE A N 1
ATOM 691 C CA . ILE A 1 88 ? 6.965 -0.012 -19.981 1.00 91.50 88 ILE A CA 1
ATOM 692 C C . ILE A 1 88 ? 8.404 0.202 -20.434 1.00 91.50 88 ILE A C 1
ATOM 694 O O . ILE A 1 88 ? 9.139 -0.754 -20.653 1.00 91.50 88 ILE A O 1
ATOM 698 N N . SER A 1 89 ? 8.787 1.457 -20.649 1.00 91.88 89 SER A N 1
ATOM 699 C CA . SER A 1 89 ? 10.045 1.796 -21.325 1.00 91.88 89 SER A CA 1
ATOM 700 C C . SER A 1 89 ? 11.255 1.852 -20.396 1.00 91.88 89 SER A C 1
ATOM 702 O O . SER A 1 89 ? 12.376 1.637 -20.847 1.00 91.88 89 SER A O 1
ATOM 704 N N . THR A 1 90 ? 11.044 2.158 -19.116 1.00 90.62 90 THR A N 1
ATOM 705 C CA . THR A 1 90 ? 12.102 2.274 -18.106 1.00 90.62 90 THR A CA 1
ATOM 706 C C . THR A 1 90 ? 11.602 1.839 -16.734 1.00 90.62 90 THR A C 1
ATOM 708 O O . THR A 1 90 ? 10.397 1.702 -16.500 1.00 90.62 90 THR A O 1
ATOM 711 N N . TYR A 1 91 ? 12.536 1.704 -15.794 1.00 88.31 91 TYR A N 1
ATOM 712 C CA . TYR A 1 91 ? 12.225 1.425 -14.398 1.00 88.31 91 TYR A CA 1
ATOM 713 C C . TYR A 1 91 ? 11.405 2.546 -13.738 1.00 88.31 91 TYR A C 1
ATOM 715 O O . TYR A 1 91 ? 10.496 2.278 -12.959 1.00 88.31 91 TYR A O 1
ATOM 723 N N . GLU A 1 92 ? 11.661 3.812 -14.068 1.00 88.25 92 GLU A N 1
ATOM 724 C CA . GLU A 1 92 ? 10.852 4.938 -13.586 1.00 88.25 92 GLU A CA 1
ATOM 725 C C . GLU A 1 92 ? 9.417 4.854 -14.097 1.00 88.25 92 GLU A C 1
ATOM 727 O O . GLU A 1 92 ? 8.475 5.020 -13.325 1.00 88.25 92 GLU A O 1
ATOM 732 N N . ASN A 1 93 ? 9.244 4.519 -15.377 1.00 88.88 93 ASN A N 1
ATOM 733 C CA . ASN A 1 93 ? 7.919 4.332 -15.945 1.00 88.88 93 ASN A CA 1
ATOM 734 C C . ASN A 1 93 ? 7.187 3.141 -15.307 1.00 88.88 93 ASN A C 1
ATOM 736 O O . ASN A 1 93 ? 5.975 3.207 -15.108 1.00 88.88 93 ASN A O 1
ATOM 740 N N . PHE A 1 94 ? 7.914 2.080 -14.940 1.00 88.56 94 PHE A N 1
ATOM 741 C CA . PHE A 1 94 ? 7.373 0.978 -14.146 1.00 88.56 94 PHE A CA 1
ATOM 742 C C . PHE A 1 94 ? 6.871 1.464 -12.781 1.00 88.56 94 PHE A C 1
ATOM 744 O O . PHE A 1 94 ? 5.727 1.193 -12.426 1.00 88.56 94 PHE A O 1
ATOM 751 N N . VAL A 1 95 ? 7.679 2.234 -12.044 1.00 87.94 95 VAL A N 1
ATOM 752 C CA . VAL A 1 95 ? 7.301 2.802 -10.737 1.00 87.94 95 VAL A CA 1
ATOM 753 C C . VAL A 1 95 ? 6.051 3.677 -10.850 1.00 87.94 95 VAL A C 1
ATOM 755 O O . VAL A 1 95 ? 5.122 3.518 -10.063 1.00 87.94 95 VAL A O 1
ATOM 758 N N . GLU A 1 96 ? 5.979 4.561 -11.843 1.00 87.94 96 GLU A N 1
ATOM 759 C CA . GLU A 1 96 ? 4.814 5.430 -12.057 1.00 87.94 96 GLU A CA 1
ATOM 760 C C . GLU A 1 96 ? 3.545 4.635 -12.386 1.00 87.94 96 GLU A C 1
ATOM 762 O O . GLU A 1 96 ? 2.473 4.912 -11.847 1.00 87.94 96 GLU A O 1
ATOM 767 N N . LYS A 1 97 ? 3.662 3.597 -13.220 1.00 87.69 97 LYS A N 1
ATOM 768 C CA . LYS A 1 97 ? 2.544 2.706 -13.553 1.00 87.69 97 LYS A CA 1
ATOM 769 C C . LYS A 1 97 ? 2.094 1.881 -12.355 1.00 87.69 97 LYS A C 1
ATOM 771 O O . LYS A 1 97 ? 0.896 1.731 -12.138 1.00 87.69 97 LYS A O 1
ATOM 776 N N . MET A 1 98 ? 3.022 1.396 -11.535 1.00 82.81 98 MET A N 1
ATOM 777 C CA . MET A 1 98 ? 2.683 0.713 -10.287 1.00 82.81 98 MET A CA 1
ATOM 778 C C . MET A 1 98 ? 1.997 1.657 -9.295 1.00 82.81 98 MET A C 1
ATOM 780 O O . MET A 1 98 ? 1.027 1.255 -8.657 1.00 82.81 98 MET A O 1
ATOM 784 N N . ALA A 1 99 ? 2.429 2.919 -9.208 1.00 82.19 99 ALA A N 1
ATOM 785 C CA . ALA A 1 99 ? 1.754 3.933 -8.400 1.00 82.19 99 ALA A CA 1
ATOM 786 C C . ALA A 1 99 ? 0.320 4.179 -8.884 1.00 82.19 99 ALA A C 1
ATOM 788 O O . ALA A 1 99 ? -0.609 4.187 -8.079 1.00 82.19 99 ALA A O 1
ATOM 789 N N . GLU A 1 100 ? 0.112 4.316 -10.195 1.00 82.81 100 GLU A N 1
ATOM 790 C CA . GLU A 1 100 ? -1.230 4.463 -10.761 1.00 82.81 100 GLU A CA 1
ATOM 791 C C . GLU A 1 100 ? -2.098 3.235 -10.481 1.00 82.81 100 GLU A C 1
ATOM 793 O O . GLU A 1 100 ? -3.232 3.374 -10.038 1.00 82.81 100 GLU A O 1
ATOM 798 N N . LEU A 1 101 ? -1.555 2.027 -10.654 1.00 79.25 101 LEU A N 1
ATOM 799 C CA . LEU A 1 101 ? -2.260 0.790 -10.322 1.00 79.25 101 LEU A CA 1
ATOM 800 C C . LEU A 1 101 ? -2.688 0.761 -8.846 1.00 79.25 101 LEU A C 1
ATOM 802 O O . LEU A 1 101 ? -3.826 0.397 -8.546 1.00 79.25 101 LEU A O 1
ATOM 806 N N . ILE A 1 102 ? -1.800 1.163 -7.931 1.00 75.69 102 ILE A N 1
ATOM 807 C CA . ILE A 1 102 ? -2.096 1.286 -6.498 1.00 75.69 102 ILE A CA 1
ATOM 808 C C . ILE A 1 102 ? -3.230 2.291 -6.274 1.00 75.69 102 ILE A C 1
ATOM 810 O O . ILE A 1 102 ? -4.174 1.977 -5.552 1.00 75.69 102 ILE A O 1
ATOM 814 N N . ARG A 1 103 ? -3.182 3.464 -6.916 1.00 74.31 103 ARG A N 1
ATOM 815 C CA . ARG A 1 103 ? -4.221 4.498 -6.797 1.00 74.31 103 ARG A CA 1
ATOM 816 C C . ARG A 1 103 ? -5.573 4.026 -7.306 1.00 74.31 103 ARG A C 1
ATOM 818 O O . ARG A 1 103 ? -6.545 4.103 -6.569 1.00 74.31 103 ARG A O 1
ATOM 825 N N . THR A 1 104 ? -5.643 3.491 -8.524 1.00 72.50 104 THR A N 1
ATOM 826 C CA . THR A 1 104 ? -6.912 3.065 -9.136 1.00 72.50 104 THR A CA 1
ATOM 827 C C . THR A 1 104 ? -7.599 1.957 -8.339 1.00 72.50 104 THR A C 1
ATOM 829 O O . THR A 1 104 ? -8.826 1.888 -8.301 1.00 72.50 104 THR A O 1
ATOM 832 N N . ASN A 1 105 ? -6.825 1.088 -7.687 1.00 66.50 105 ASN A N 1
ATOM 833 C CA . ASN A 1 105 ? -7.374 -0.016 -6.901 1.00 66.50 105 ASN A CA 1
ATOM 834 C C . ASN A 1 105 ? -7.630 0.350 -5.434 1.00 66.50 105 ASN A C 1
ATOM 836 O O . ASN A 1 105 ? -8.354 -0.362 -4.734 1.00 66.50 105 ASN A O 1
ATOM 840 N N . ARG A 1 106 ? -7.097 1.477 -4.956 1.00 70.06 106 ARG A N 1
ATOM 841 C CA . ARG A 1 106 ? -7.471 2.041 -3.662 1.00 70.06 106 ARG A CA 1
ATOM 842 C C . ARG A 1 106 ? -8.772 2.805 -3.815 1.00 70.06 106 ARG A C 1
ATOM 844 O O . ARG A 1 106 ? -8.844 3.821 -4.493 1.00 70.06 106 ARG A O 1
ATOM 851 N N . ARG A 1 107 ? -9.823 2.330 -3.145 1.00 64.12 107 ARG A N 1
ATOM 852 C CA . ARG A 1 107 ? -11.032 3.141 -2.987 1.00 64.12 107 ARG A CA 1
ATOM 853 C C . ARG A 1 107 ? -10.668 4.377 -2.180 1.00 64.12 107 ARG A C 1
ATOM 855 O O . ARG A 1 107 ? -10.265 4.241 -1.026 1.00 64.12 107 ARG A O 1
ATOM 862 N N . ASP A 1 108 ? -10.867 5.553 -2.765 1.00 66.19 108 ASP A N 1
ATOM 863 C CA . ASP A 1 108 ? -10.904 6.784 -1.991 1.00 66.19 108 ASP A CA 1
ATOM 864 C C . ASP A 1 108 ? -11.964 6.638 -0.902 1.00 66.19 108 ASP A C 1
ATOM 866 O O . ASP A 1 108 ? -13.104 6.226 -1.144 1.00 66.19 108 ASP A O 1
ATOM 870 N N . PHE A 1 109 ? -11.566 6.937 0.328 1.00 71.38 109 PHE A N 1
ATOM 871 C CA . PHE A 1 109 ? -12.466 6.925 1.461 1.00 71.38 109 PHE A CA 1
ATOM 872 C C . PHE A 1 109 ? -12.392 8.250 2.198 1.00 71.38 109 PHE A C 1
ATOM 874 O O . PHE A 1 109 ? -11.330 8.824 2.440 1.00 71.38 109 PHE A O 1
ATOM 881 N N . ASP A 1 110 ? -13.572 8.713 2.581 1.00 78.88 110 ASP A N 1
ATOM 882 C CA . ASP A 1 110 ? -13.750 9.880 3.419 1.00 78.88 110 ASP A CA 1
ATOM 883 C C . ASP A 1 110 ? -13.150 9.588 4.803 1.00 78.88 110 ASP A C 1
ATOM 885 O O . ASP A 1 110 ? -13.651 8.745 5.553 1.00 78.88 110 ASP A O 1
ATOM 889 N N . THR A 1 111 ? -12.019 10.236 5.101 1.00 80.38 111 THR A N 1
ATOM 890 C CA . THR A 1 111 ? -11.243 9.97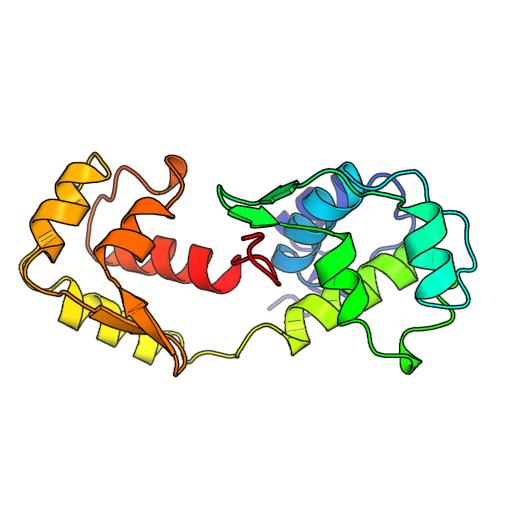6 6.320 1.00 80.38 111 THR A CA 1
ATOM 891 C C . THR A 1 111 ? -12.072 10.260 7.571 1.00 80.38 111 THR A C 1
ATOM 893 O O . THR A 1 111 ? -11.979 9.496 8.5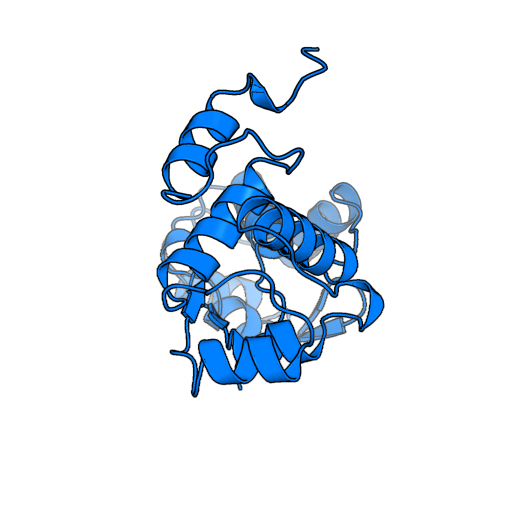31 1.00 80.38 111 THR A O 1
ATOM 896 N N . ASP A 1 112 ? -12.913 11.293 7.551 1.00 81.25 112 ASP A N 1
ATOM 897 C CA . ASP A 1 112 ? -13.714 11.685 8.710 1.00 81.25 112 ASP A CA 1
ATOM 898 C C . ASP A 1 112 ? -14.837 10.679 8.960 1.00 81.25 112 ASP A C 1
ATOM 900 O O . ASP A 1 112 ? -14.988 10.196 10.083 1.00 81.25 112 ASP A O 1
ATOM 904 N N . LYS A 1 113 ? -15.523 10.228 7.901 1.00 83.50 113 LYS A N 1
ATOM 905 C CA . LYS A 1 113 ? -16.510 9.138 8.016 1.00 83.50 113 LYS A CA 1
ATOM 906 C C . LYS A 1 113 ? -15.891 7.826 8.484 1.00 83.50 113 LYS A C 1
ATOM 908 O O . LYS A 1 113 ? -16.546 7.035 9.162 1.00 83.50 113 LYS A O 1
ATOM 913 N N . VAL A 1 114 ? -14.647 7.543 8.096 1.00 80.81 114 VAL A N 1
ATOM 914 C CA . VAL A 1 114 ? -13.944 6.348 8.577 1.00 80.81 114 VAL A CA 1
ATOM 915 C C . VAL A 1 114 ? -13.622 6.476 10.065 1.00 80.81 114 VAL A C 1
ATOM 917 O O . VAL A 1 114 ? -13.873 5.525 10.800 1.00 80.81 114 VAL A O 1
ATOM 920 N N . LYS A 1 115 ? -13.131 7.632 10.529 1.00 85.62 115 LYS A N 1
ATOM 921 C CA . LYS A 1 115 ? -12.886 7.878 11.960 1.00 85.62 115 LYS A CA 1
ATOM 922 C C . LYS A 1 115 ? -14.158 7.771 12.789 1.00 85.62 115 LYS A C 1
ATOM 924 O O . LYS A 1 115 ? -14.147 7.103 13.815 1.00 85.62 115 LYS A O 1
ATOM 929 N N . GLU A 1 116 ? -15.253 8.369 12.329 1.00 85.81 116 GLU A N 1
ATOM 930 C CA . GLU A 1 116 ? -16.558 8.285 12.990 1.00 85.81 116 GLU A CA 1
ATOM 931 C C . GLU A 1 116 ? -16.999 6.827 13.162 1.00 85.81 116 GLU A C 1
ATOM 933 O O . GLU A 1 116 ? -17.272 6.390 14.276 1.00 85.81 116 GLU A O 1
ATOM 938 N N . LYS A 1 117 ? -16.933 6.026 12.093 1.00 83.31 117 LYS A N 1
ATOM 939 C CA . LYS A 1 117 ? -17.227 4.588 12.170 1.00 83.31 117 LYS A CA 1
ATOM 940 C C . LYS A 1 117 ? -16.300 3.836 13.117 1.00 83.31 117 LYS A C 1
ATOM 942 O O . LYS A 1 117 ? -16.754 2.920 13.798 1.00 83.31 117 LYS A O 1
ATOM 947 N N . ILE A 1 118 ? -15.011 4.180 13.147 1.00 84.19 118 ILE A N 1
ATOM 948 C CA . ILE A 1 118 ? -14.073 3.581 14.102 1.00 84.19 118 ILE A CA 1
ATOM 949 C C . ILE A 1 118 ? -14.541 3.900 15.523 1.00 84.19 118 ILE A C 1
ATOM 951 O O . ILE A 1 118 ? -14.709 2.958 16.286 1.00 84.19 118 ILE A O 1
ATOM 955 N N . ARG A 1 119 ? -14.852 5.164 15.846 1.00 87.12 119 ARG A N 1
ATOM 956 C CA . ARG A 1 119 ? -15.356 5.593 17.168 1.00 87.12 119 ARG A CA 1
ATOM 957 C C . ARG A 1 119 ? -16.644 4.898 17.572 1.00 87.12 119 ARG A C 1
ATOM 959 O O . ARG A 1 119 ? -16.763 4.451 18.706 1.00 87.12 119 ARG A O 1
ATOM 966 N N . GLU A 1 120 ? -17.601 4.784 16.657 1.00 85.62 120 GLU A N 1
ATOM 967 C CA . GLU A 1 120 ? -18.853 4.067 16.909 1.00 85.62 120 GLU A CA 1
ATOM 968 C C . GLU A 1 120 ? -18.595 2.604 17.281 1.00 85.62 120 GLU A C 1
ATOM 970 O O . GLU A 1 120 ? -19.250 2.059 18.167 1.00 85.62 120 GLU A O 1
ATOM 975 N N . LYS A 1 121 ? -17.635 1.955 16.608 1.00 80.44 121 LYS A N 1
ATOM 976 C CA . LYS A 1 121 ? -17.298 0.548 16.849 1.00 80.44 121 LYS A CA 1
ATOM 977 C C . LYS A 1 121 ? -16.371 0.333 18.038 1.00 80.44 121 LYS A C 1
ATOM 979 O O . LYS A 1 121 ? -16.477 -0.710 18.672 1.00 80.44 121 LYS A O 1
ATOM 984 N N . SER A 1 122 ? -15.498 1.289 18.343 1.00 84.06 122 SER A N 1
ATOM 985 C CA . SER A 1 122 ? -14.596 1.263 19.496 1.00 84.06 122 SER A CA 1
ATOM 986 C C . SER A 1 122 ? -15.175 1.949 20.734 1.00 84.06 122 SER A C 1
ATOM 988 O O . SER A 1 122 ? -14.470 2.141 21.724 1.00 84.06 122 SER A O 1
ATOM 990 N N . CYS A 1 123 ? -16.459 2.314 20.704 1.00 80.94 123 CYS A N 1
ATOM 991 C CA . CYS A 1 123 ? -17.136 2.919 21.839 1.00 80.94 123 CYS A CA 1
ATOM 992 C C . CYS A 1 123 ? -17.118 1.961 23.041 1.00 80.94 123 CYS A C 1
ATOM 994 O O . CYS A 1 123 ? -17.566 0.817 22.945 1.00 80.94 123 CYS A O 1
ATOM 996 N N . GLY A 1 124 ? -16.602 2.437 24.176 1.00 80.12 124 GLY A N 1
ATOM 997 C CA . GLY A 1 124 ? -16.508 1.652 25.409 1.00 80.12 124 GLY A CA 1
ATOM 998 C C . GLY A 1 124 ? -15.314 0.697 25.481 1.00 80.12 124 GLY A C 1
ATOM 999 O O . GLY A 1 124 ? -15.303 -0.166 26.355 1.00 80.12 124 GLY A O 1
ATOM 1000 N N . ILE A 1 125 ? -14.324 0.826 24.589 1.00 87.19 125 ILE A N 1
ATOM 1001 C CA . ILE A 1 125 ? -13.041 0.135 24.750 1.00 87.19 125 ILE A CA 1
ATOM 1002 C C . ILE A 1 125 ? -12.166 0.883 25.757 1.00 87.19 125 ILE A C 1
AT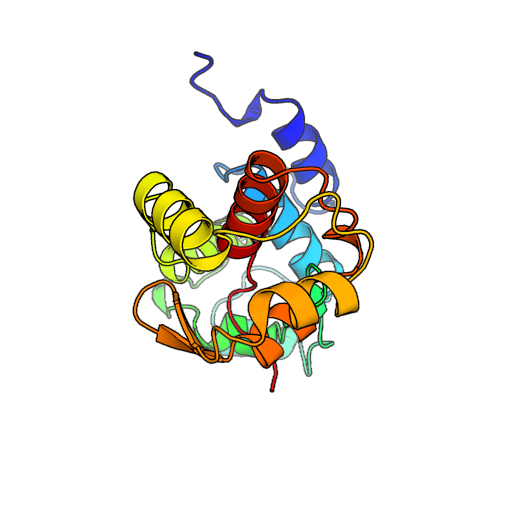OM 1004 O O . ILE A 1 125 ? -11.956 2.091 25.635 1.00 87.19 125 ILE A O 1
ATOM 1008 N N . ASP A 1 126 ? -11.604 0.137 26.705 1.00 89.00 126 ASP A N 1
ATOM 1009 C CA . ASP A 1 126 ? -10.601 0.645 27.633 1.00 89.00 126 ASP A CA 1
ATOM 1010 C C . ASP A 1 126 ? -9.215 0.673 26.975 1.00 89.00 126 ASP A C 1
ATOM 1012 O O . ASP A 1 126 ? -8.738 -0.317 26.412 1.00 89.00 126 ASP A O 1
ATOM 1016 N N . PHE A 1 127 ? -8.552 1.821 27.077 1.00 90.69 127 PHE A N 1
ATOM 1017 C CA . PHE A 1 127 ? -7.182 2.030 26.618 1.00 90.69 127 PHE A CA 1
ATOM 1018 C C . PHE A 1 127 ? -6.214 2.068 27.817 1.00 90.69 127 PHE A C 1
ATOM 1020 O O . PHE A 1 127 ? -6.616 2.478 28.908 1.00 90.69 127 PHE A O 1
ATOM 1027 N N . PRO A 1 128 ? -4.931 1.688 27.651 1.00 93.38 128 PRO A N 1
ATOM 1028 C CA . PRO A 1 128 ? -4.276 1.277 26.408 1.00 93.38 128 PRO A CA 1
ATOM 1029 C C . PRO A 1 128 ? -4.499 -0.203 26.057 1.00 93.38 128 PRO A C 1
ATOM 1031 O O . PRO A 1 128 ? -4.537 -1.075 26.925 1.00 93.38 128 PRO A O 1
ATOM 1034 N N . ILE A 1 129 ? -4.536 -0.502 24.759 1.00 92.88 129 ILE A N 1
ATOM 1035 C CA . ILE A 1 129 ? -4.658 -1.863 24.227 1.00 92.88 129 ILE A CA 1
ATOM 1036 C C . ILE A 1 129 ? -3.262 -2.388 23.897 1.00 92.88 129 ILE A C 1
ATOM 1038 O O . ILE A 1 129 ? -2.661 -2.015 22.890 1.00 92.88 129 ILE A O 1
ATOM 1042 N N . LYS A 1 130 ? -2.717 -3.244 24.761 1.00 92.25 130 LYS A N 1
ATOM 1043 C CA . LYS A 1 130 ? -1.315 -3.686 24.654 1.00 92.25 130 LYS A CA 1
ATOM 1044 C C . LYS A 1 130 ? -1.069 -4.745 23.582 1.00 92.25 130 LYS A C 1
ATOM 1046 O O . LYS A 1 130 ? 0.036 -4.819 23.062 1.00 92.25 130 LYS A O 1
ATOM 1051 N N . GLU A 1 131 ? -2.075 -5.555 23.275 1.00 91.62 131 GLU A N 1
ATOM 1052 C CA . GLU A 1 131 ? -1.935 -6.754 22.447 1.00 91.62 131 GLU A CA 1
ATOM 1053 C C . GLU A 1 131 ? -3.219 -7.052 21.664 1.00 91.62 131 GLU A C 1
ATOM 1055 O O . GLU A 1 131 ? -4.306 -6.552 21.983 1.00 91.62 131 GLU A O 1
ATOM 1060 N N . ARG A 1 132 ? -3.094 -7.894 20.636 1.00 90.81 132 ARG A N 1
ATOM 1061 C CA . ARG A 1 132 ? -4.176 -8.242 19.707 1.00 90.81 132 ARG A CA 1
ATOM 1062 C C . ARG A 1 132 ? -5.376 -8.863 20.420 1.00 90.81 132 ARG A C 1
ATOM 1064 O O . ARG A 1 132 ? -6.520 -8.525 20.120 1.00 90.81 132 ARG A O 1
ATOM 1071 N N . GLU A 1 133 ? -5.126 -9.722 21.398 1.00 89.44 133 GLU A N 1
ATOM 1072 C CA . GLU A 1 133 ? -6.127 -10.429 22.194 1.00 89.44 133 GLU A CA 1
ATOM 1073 C C . GLU A 1 133 ? -6.959 -9.469 23.053 1.00 89.44 133 GLU A C 1
ATOM 1075 O O . GLU A 1 133 ? -8.143 -9.714 23.297 1.00 89.44 133 GLU A O 1
ATOM 1080 N N . ALA A 1 134 ? -6.366 -8.363 23.512 1.00 89.50 134 ALA A N 1
ATOM 1081 C CA . ALA A 1 134 ? -7.093 -7.322 24.230 1.00 89.50 134 ALA A CA 1
ATOM 1082 C C . ALA A 1 134 ? -8.066 -6.588 23.292 1.00 89.50 134 ALA A C 1
ATOM 1084 O O . ALA A 1 134 ? -9.229 -6.405 23.651 1.00 89.50 134 ALA A O 1
ATOM 1085 N N . LEU A 1 135 ? -7.638 -6.266 22.063 1.00 88.62 135 LEU A N 1
ATOM 1086 C CA . LEU A 1 135 ? -8.512 -5.657 21.053 1.00 88.62 135 LEU A CA 1
ATOM 1087 C C . LEU A 1 135 ? -9.651 -6.595 20.634 1.00 88.62 135 LEU A C 1
ATOM 1089 O O . LEU A 1 135 ? -10.794 -6.159 20.520 1.00 88.62 135 LEU A O 1
ATOM 1093 N N . MET A 1 136 ? -9.354 -7.883 20.427 1.00 87.75 136 MET A N 1
ATOM 1094 C CA . MET A 1 136 ? -10.368 -8.885 20.082 1.00 87.75 136 MET A CA 1
ATOM 1095 C C . MET A 1 136 ? -11.455 -8.991 21.151 1.00 87.75 136 MET A C 1
ATOM 1097 O O . MET A 1 136 ? -12.633 -8.977 20.811 1.00 87.75 136 MET A O 1
ATOM 1101 N N . ARG A 1 137 ? -11.067 -9.065 22.431 1.00 87.38 137 ARG A N 1
ATOM 1102 C CA . ARG A 1 137 ? -12.017 -9.114 23.554 1.00 87.38 137 ARG A CA 1
ATOM 1103 C C . ARG A 1 137 ? -12.852 -7.842 23.645 1.00 87.38 137 ARG A C 1
ATOM 1105 O O . ARG A 1 137 ? -14.060 -7.912 23.845 1.00 87.38 137 ARG A O 1
ATOM 1112 N N . ALA A 1 138 ? -12.226 -6.685 23.445 1.00 85.56 138 ALA A N 1
ATOM 1113 C CA . ALA A 1 138 ? -12.915 -5.401 23.492 1.00 85.56 138 ALA A CA 1
ATOM 1114 C C . ALA A 1 138 ? -13.963 -5.247 22.369 1.00 85.56 138 ALA A C 1
ATOM 1116 O O . ALA A 1 138 ? -14.999 -4.615 22.567 1.00 85.56 138 ALA A O 1
ATOM 1117 N N . LEU A 1 139 ? -13.725 -5.866 21.208 1.00 84.75 139 LEU A N 1
ATOM 1118 C CA . LEU A 1 139 ? -14.590 -5.790 20.027 1.00 84.75 139 LEU A CA 1
ATOM 1119 C C . LEU A 1 139 ? -15.455 -7.036 19.780 1.00 84.75 139 LEU A C 1
ATOM 1121 O O . LEU A 1 139 ? -16.157 -7.089 18.771 1.00 84.75 139 LEU A O 1
ATOM 1125 N N . GLU A 1 140 ? -15.472 -8.010 20.692 1.00 79.88 140 GLU A N 1
ATOM 1126 C CA . GLU A 1 140 ? -16.171 -9.296 20.522 1.00 79.88 140 GLU A CA 1
ATOM 1127 C C . GLU A 1 140 ? -17.679 -9.131 20.248 1.00 79.88 140 GLU A C 1
ATOM 1129 O O . GLU A 1 140 ? -18.275 -9.881 19.476 1.00 79.88 140 GLU A O 1
ATOM 1134 N N . LYS A 1 141 ? -18.298 -8.083 20.811 1.00 79.25 141 LYS A N 1
ATOM 1135 C CA . LYS A 1 141 ? -19.722 -7.754 20.605 1.00 79.25 141 LYS A CA 1
ATOM 1136 C C . LYS A 1 141 ? -20.033 -7.158 19.227 1.00 79.25 141 LYS A C 1
ATOM 1138 O O . LYS A 1 141 ? -21.203 -7.002 18.881 1.00 79.25 141 LYS A O 1
ATOM 1143 N N . THR A 1 142 ? -19.014 -6.831 18.435 1.00 80.19 142 THR A N 1
ATOM 1144 C CA . THR A 1 142 ? -19.153 -6.325 17.069 1.00 80.19 142 THR A CA 1
ATOM 1145 C C . THR A 1 142 ? -18.707 -7.424 16.106 1.00 80.19 142 THR A C 1
ATOM 1147 O O . THR A 1 142 ? -17.540 -7.450 15.740 1.00 80.19 142 THR A O 1
ATOM 1150 N N . PRO A 1 143 ? -19.589 -8.330 15.647 1.00 73.19 143 PRO A N 1
ATOM 1151 C CA . PRO A 1 143 ? -19.173 -9.491 14.852 1.00 73.19 143 PRO A CA 1
ATOM 1152 C C . PRO A 1 143 ? -18.720 -9.129 13.430 1.00 73.19 143 PRO A C 1
ATOM 1154 O O . PRO A 1 143 ? -17.898 -9.815 12.837 1.00 73.19 143 PRO A O 1
ATOM 1157 N N . SER A 1 144 ? -19.241 -8.039 12.858 1.00 79.06 144 SER A N 1
ATOM 1158 C CA . SER A 1 144 ? -18.828 -7.573 11.531 1.00 79.06 144 SER A CA 1
ATOM 1159 C C . SER A 1 144 ? -19.005 -6.067 11.373 1.00 79.06 144 SER A C 1
ATOM 1161 O O . SER A 1 144 ? -19.818 -5.445 12.067 1.00 79.06 144 SER A O 1
ATOM 1163 N N . PHE A 1 145 ? -18.274 -5.477 10.431 1.00 72.56 145 PHE A N 1
ATOM 1164 C CA . PHE A 1 145 ? -18.403 -4.069 10.065 1.00 72.56 145 PHE A CA 1
ATOM 1165 C C . PHE A 1 145 ? -18.229 -3.850 8.561 1.00 72.56 145 PHE A C 1
ATOM 1167 O O . PHE A 1 145 ? -17.589 -4.634 7.866 1.00 72.56 145 PHE A O 1
ATOM 1174 N N . ASN A 1 146 ? -18.827 -2.772 8.051 1.00 64.94 146 ASN A N 1
ATOM 1175 C CA . ASN A 1 146 ? -18.729 -2.401 6.642 1.00 64.94 146 ASN A CA 1
ATOM 1176 C C . ASN A 1 146 ? -17.575 -1.417 6.428 1.00 64.94 146 ASN A C 1
ATOM 1178 O O . ASN A 1 146 ? -17.676 -0.248 6.814 1.00 64.94 146 ASN A O 1
ATOM 1182 N N . VAL A 1 147 ? -16.519 -1.865 5.751 1.00 60.66 147 VAL A N 1
ATOM 1183 C CA . VAL A 1 147 ? -15.384 -1.034 5.327 1.00 60.66 147 VAL A CA 1
ATOM 1184 C C . VAL A 1 147 ? -15.485 -0.797 3.835 1.00 60.66 147 VAL A C 1
ATOM 1186 O O . VAL A 1 147 ? -15.529 -1.749 3.064 1.00 60.66 147 VAL A O 1
ATOM 1189 N N . ALA A 1 148 ? -15.531 0.471 3.422 1.00 57.47 148 ALA A N 1
ATOM 1190 C CA . ALA A 1 148 ? -15.519 0.857 2.009 1.00 57.47 148 ALA A CA 1
ATOM 1191 C C . ALA A 1 148 ? -16.516 0.066 1.130 1.00 57.47 148 ALA A C 1
ATOM 1193 O O . ALA A 1 148 ? -16.204 -0.263 -0.008 1.00 57.47 148 ALA A O 1
ATOM 1194 N N . GLY A 1 149 ? -17.706 -0.267 1.647 1.00 59.50 149 GLY A N 1
ATOM 1195 C CA . GLY A 1 149 ? -18.746 -1.012 0.920 1.00 59.50 149 GLY A CA 1
ATOM 1196 C C . GLY A 1 149 ? -18.621 -2.542 0.949 1.00 59.50 149 GLY A C 1
ATOM 1197 O O . GLY A 1 149 ? -19.437 -3.212 0.326 1.00 59.50 149 GLY A O 1
ATOM 1198 N N . GLN A 1 150 ? -17.647 -3.102 1.669 1.00 60.16 150 GLN A N 1
ATOM 1199 C CA . GLN A 1 150 ? -17.515 -4.542 1.906 1.00 60.16 150 GLN A CA 1
ATOM 1200 C C . GLN A 1 150 ? -17.781 -4.879 3.374 1.00 60.16 150 GLN A C 1
ATOM 1202 O O . GLN A 1 150 ? -17.295 -4.191 4.274 1.00 60.16 150 GLN A O 1
ATOM 1207 N N . LYS A 1 151 ? -18.540 -5.952 3.616 1.00 72.25 151 LYS A N 1
ATOM 1208 C CA . LYS A 1 151 ? -18.767 -6.491 4.958 1.00 72.25 151 LYS A CA 1
ATOM 1209 C C . LYS A 1 151 ? -17.563 -7.338 5.361 1.00 72.25 151 LYS A C 1
ATOM 1211 O O . LYS A 1 151 ? -17.250 -8.310 4.682 1.00 72.25 151 LYS A O 1
ATOM 1216 N N . MET A 1 152 ? -16.908 -6.974 6.456 1.00 69.56 152 MET A N 1
ATOM 1217 C CA . MET A 1 152 ? -15.753 -7.680 7.006 1.00 69.56 152 MET A CA 1
ATOM 1218 C C . MET A 1 152 ? -16.091 -8.280 8.369 1.00 69.56 152 MET A C 1
ATOM 1220 O O . MET A 1 152 ? -16.768 -7.641 9.175 1.00 69.56 152 MET A O 1
ATOM 1224 N N . ASP A 1 153 ? -15.609 -9.496 8.621 1.00 79.88 153 ASP A N 1
ATOM 1225 C CA . ASP A 1 153 ? -15.636 -10.119 9.945 1.00 79.88 153 ASP A CA 1
ATOM 1226 C C . ASP A 1 153 ? -14.602 -9.454 10.862 1.00 79.88 153 ASP A C 1
ATOM 1228 O O . ASP A 1 153 ? -13.453 -9.226 10.467 1.00 79.88 153 ASP A O 1
ATOM 1232 N N . THR A 1 154 ? -15.014 -9.120 12.083 1.00 78.75 154 THR A N 1
ATOM 1233 C CA . THR A 1 154 ? -14.169 -8.346 12.997 1.00 78.75 154 THR A CA 1
ATOM 1234 C C . THR A 1 154 ? -12.989 -9.147 13.517 1.00 78.75 154 THR A C 1
ATOM 1236 O O . THR A 1 154 ? -11.879 -8.619 13.594 1.00 78.75 154 THR A O 1
ATOM 1239 N N . ALA A 1 155 ? -13.189 -10.427 13.827 1.00 78.12 155 ALA A N 1
ATOM 1240 C CA . ALA A 1 155 ? -12.118 -11.282 14.318 1.00 78.12 155 ALA A CA 1
ATOM 1241 C C . ALA A 1 155 ? -11.074 -11.539 13.222 1.00 78.12 155 ALA A C 1
ATOM 1243 O O . ALA A 1 155 ? -9.873 -11.472 13.488 1.00 78.12 155 ALA A O 1
ATOM 1244 N N . ALA A 1 156 ? -11.514 -11.767 11.982 1.00 75.88 156 ALA A N 1
ATOM 1245 C CA . ALA A 1 156 ? -10.636 -11.899 10.825 1.00 75.88 156 ALA A CA 1
ATOM 1246 C C . ALA A 1 156 ? -9.837 -10.611 10.569 1.00 75.88 156 ALA A C 1
ATOM 1248 O O . ALA A 1 156 ? -8.621 -10.666 10.385 1.00 75.88 156 ALA A O 1
ATOM 1249 N N . ALA A 1 157 ? -10.492 -9.446 10.630 1.00 75.44 157 ALA A N 1
ATOM 1250 C CA . ALA A 1 157 ? -9.827 -8.159 10.445 1.00 75.44 157 ALA A CA 1
ATOM 1251 C C . ALA A 1 157 ? -8.758 -7.896 11.519 1.00 75.44 157 ALA A C 1
ATOM 1253 O O . ALA A 1 157 ? -7.658 -7.464 11.179 1.00 75.44 157 ALA A O 1
ATOM 1254 N N . ILE A 1 158 ? -9.049 -8.194 12.792 1.00 82.25 158 ILE A N 1
ATOM 1255 C CA . ILE A 1 158 ? -8.097 -8.013 13.899 1.00 82.25 158 ILE A CA 1
ATOM 1256 C C . ILE A 1 158 ? -6.931 -9.008 13.804 1.00 82.25 158 ILE A C 1
ATOM 1258 O O . ILE A 1 158 ? -5.782 -8.632 14.040 1.00 82.25 158 ILE A O 1
ATOM 1262 N N . LYS A 1 159 ? -7.193 -10.262 13.407 1.00 79.62 159 LYS A N 1
ATOM 1263 C CA . LYS A 1 159 ? -6.141 -11.263 13.149 1.00 79.62 159 LYS A CA 1
ATOM 1264 C C . LYS A 1 159 ? -5.164 -10.828 12.059 1.00 79.62 159 LYS A C 1
ATOM 1266 O O . LYS A 1 159 ? -3.985 -11.145 12.166 1.00 79.62 159 LYS A O 1
ATOM 1271 N N . GLY A 1 160 ? -5.636 -10.096 11.052 1.00 73.50 160 GLY A N 1
ATOM 1272 C CA . GLY A 1 160 ? -4.798 -9.556 9.981 1.00 73.50 160 GLY A CA 1
ATOM 1273 C C . GLY A 1 160 ? -3.980 -8.316 10.361 1.00 73.50 160 GLY A C 1
ATOM 1274 O O . GLY A 1 160 ? -3.186 -7.852 9.549 1.00 73.50 160 GLY A O 1
ATOM 1275 N N . LEU A 1 161 ? -4.154 -7.745 11.561 1.00 80.88 161 LEU A N 1
ATOM 1276 C CA . LEU A 1 161 ? -3.370 -6.580 11.982 1.00 80.88 161 LEU A CA 1
ATOM 1277 C C . LEU A 1 161 ? -1.916 -6.985 12.271 1.00 80.88 161 LEU A C 1
ATOM 1279 O O . LEU A 1 161 ? -1.706 -7.937 13.027 1.00 80.88 161 LEU A O 1
ATOM 1283 N N . PRO A 1 162 ? -0.908 -6.259 11.756 1.00 77.88 162 PRO A N 1
ATOM 1284 C CA . PRO A 1 162 ? 0.494 -6.523 12.077 1.00 77.88 162 PRO A CA 1
ATOM 1285 C C . PRO A 1 162 ? 0.789 -6.249 13.554 1.00 77.88 162 PRO A C 1
ATOM 1287 O O . PRO A 1 162 ? 0.150 -5.399 14.172 1.00 77.88 162 PRO A O 1
ATOM 1290 N N . ASP A 1 163 ? 1.818 -6.892 14.107 1.00 78.81 163 ASP A N 1
ATOM 1291 C CA . ASP A 1 163 ? 2.195 -6.705 15.518 1.00 78.81 163 ASP A CA 1
ATOM 1292 C C . ASP A 1 163 ? 2.597 -5.251 15.823 1.00 78.81 163 ASP A C 1
ATOM 1294 O O . ASP A 1 163 ? 2.318 -4.740 16.903 1.00 78.81 163 ASP A O 1
ATOM 1298 N N . SER A 1 164 ? 3.133 -4.532 14.827 1.00 79.62 164 SER A N 1
ATOM 1299 C CA . SER A 1 164 ? 3.454 -3.099 14.915 1.00 79.62 164 SER A CA 1
ATOM 1300 C C . SER A 1 164 ? 2.233 -2.185 15.091 1.00 79.62 164 SER A C 1
ATOM 1302 O O . SER A 1 164 ? 2.388 -0.974 15.239 1.00 79.62 164 SER A O 1
ATOM 1304 N N . PHE A 1 165 ? 1.014 -2.722 14.992 1.00 85.06 165 PHE A N 1
ATOM 1305 C CA . PHE A 1 165 ? -0.208 -1.994 15.327 1.00 85.06 165 PHE A CA 1
ATOM 1306 C C . PHE A 1 165 ? -0.315 -1.737 16.837 1.00 85.06 165 PHE A C 1
ATOM 1308 O O . PHE A 1 165 ? -0.921 -0.752 17.257 1.00 85.06 165 PHE A O 1
ATOM 1315 N N . PHE A 1 166 ? 0.301 -2.592 17.652 1.00 90.06 166 PHE A N 1
ATOM 1316 C CA . PHE A 1 166 ? 0.247 -2.530 19.106 1.00 90.06 166 PHE A CA 1
ATOM 1317 C C . PHE A 1 166 ? 1.549 -1.952 19.691 1.00 90.06 166 PHE A C 1
ATOM 1319 O O . PHE A 1 166 ? 2.610 -2.097 19.079 1.00 90.06 166 PHE A O 1
ATOM 1326 N N . PRO A 1 167 ? 1.497 -1.290 20.864 1.00 92.94 167 PRO A N 1
ATOM 1327 C CA . PRO A 1 167 ? 0.304 -1.001 21.673 1.00 92.94 167 PRO A CA 1
ATOM 1328 C C . PRO A 1 167 ? -0.543 0.126 21.067 1.00 92.94 167 PRO A C 1
ATOM 1330 O O . PRO A 1 167 ? -0.013 0.940 20.324 1.00 92.94 167 PRO A O 1
ATOM 1333 N N . VAL A 1 168 ? -1.835 0.196 21.388 1.00 93.50 168 VAL A N 1
ATOM 1334 C CA . VAL A 1 168 ? -2.715 1.323 21.037 1.00 93.50 168 VAL A CA 1
ATOM 1335 C C . VAL A 1 168 ? -2.983 2.154 22.285 1.00 93.50 168 VAL A C 1
ATOM 1337 O O . VAL A 1 168 ? -3.575 1.657 23.242 1.00 93.50 168 VAL A O 1
ATOM 1340 N N . GLU A 1 169 ? -2.530 3.402 22.298 1.00 94.00 169 GLU A N 1
ATOM 1341 C CA . GLU A 1 169 ? -2.489 4.205 23.529 1.00 94.00 169 GLU A CA 1
ATOM 1342 C C . GLU A 1 169 ? -3.833 4.833 23.895 1.00 94.00 169 GLU A C 1
ATOM 1344 O O . GLU A 1 169 ? -4.156 4.964 25.073 1.00 94.00 169 GLU A O 1
ATOM 1349 N N . ASN A 1 170 ? -4.602 5.239 22.890 1.00 93.19 170 ASN A N 1
ATOM 1350 C CA . ASN A 1 170 ? -5.875 5.933 23.038 1.00 93.19 170 ASN A CA 1
ATOM 1351 C C . ASN A 1 170 ? -6.691 5.837 21.736 1.00 93.19 170 ASN A C 1
ATOM 1353 O O . ASN A 1 170 ? -6.251 5.257 20.738 1.00 93.19 170 ASN A O 1
ATOM 1357 N N . GLN A 1 171 ? 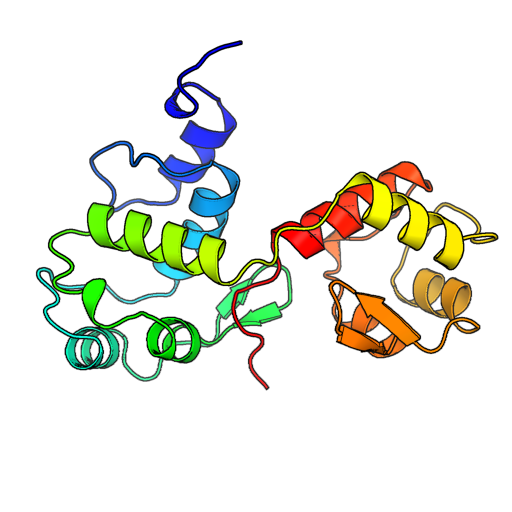-7.885 6.428 21.752 1.00 92.06 171 GLN A N 1
ATOM 1358 C CA . GLN A 1 171 ? -8.810 6.442 20.622 1.00 92.06 171 GLN A CA 1
ATOM 1359 C C . GLN A 1 171 ? -8.222 7.108 19.362 1.00 92.06 171 GLN A C 1
ATOM 1361 O O . GLN A 1 171 ? -8.397 6.589 18.259 1.00 92.06 171 GLN A O 1
ATOM 1366 N N . ASP A 1 172 ? -7.486 8.211 19.508 1.00 90.44 172 ASP A N 1
ATOM 1367 C CA . ASP A 1 172 ? -6.880 8.907 18.368 1.00 90.44 172 ASP A CA 1
ATOM 1368 C C . ASP A 1 172 ? -5.759 8.070 17.727 1.00 90.44 172 ASP A C 1
ATOM 1370 O O . ASP A 1 172 ? -5.653 7.997 16.499 1.00 90.44 172 ASP A O 1
ATOM 1374 N N . ASP A 1 173 ? -4.950 7.379 18.535 1.00 90.50 173 ASP A N 1
ATOM 1375 C CA . ASP A 1 173 ? -3.921 6.453 18.047 1.00 90.50 173 ASP A CA 1
ATOM 1376 C C . ASP A 1 173 ? -4.545 5.264 17.293 1.00 90.50 173 ASP A C 1
ATOM 1378 O O . ASP A 1 173 ? -4.079 4.903 16.207 1.00 90.50 173 ASP A O 1
ATOM 1382 N N . LEU A 1 174 ? -5.658 4.713 17.799 1.00 90.25 174 LEU A N 1
ATOM 1383 C CA . LEU A 1 174 ? -6.419 3.665 17.110 1.00 90.25 174 LEU A CA 1
ATOM 1384 C C . LEU A 1 174 ? -6.862 4.126 15.715 1.00 90.25 174 LEU A C 1
ATOM 1386 O O . LEU A 1 174 ? -6.651 3.420 14.726 1.00 90.25 174 LEU A O 1
ATOM 1390 N N . GLU A 1 175 ? -7.450 5.320 15.632 1.00 88.19 175 GLU A N 1
ATOM 1391 C CA . GLU A 1 175 ? -7.910 5.923 14.380 1.00 88.19 175 GLU A CA 1
ATOM 1392 C C . GLU A 1 175 ? -6.763 6.132 13.396 1.00 88.19 175 GLU A C 1
ATOM 1394 O O . GLU A 1 175 ? -6.859 5.736 12.233 1.00 88.19 175 GLU A O 1
ATOM 1399 N N . ILE A 1 176 ? -5.655 6.722 13.849 1.00 84.62 176 ILE A N 1
ATOM 1400 C CA . ILE A 1 176 ? -4.491 7.000 13.004 1.00 84.62 176 ILE A CA 1
ATOM 1401 C C . ILE A 1 176 ? -3.895 5.700 12.465 1.00 84.62 176 ILE A C 1
ATOM 1403 O O . ILE A 1 176 ? -3.594 5.608 11.270 1.00 84.62 176 ILE A O 1
ATOM 1407 N N . LYS A 1 177 ? -3.736 4.679 13.310 1.00 85.19 177 LYS A N 1
ATOM 1408 C CA . LYS A 1 177 ? -3.189 3.382 12.897 1.00 85.19 177 LYS A CA 1
ATOM 1409 C C . LYS A 1 177 ? -4.123 2.640 11.950 1.00 85.19 177 LYS A C 1
ATOM 1411 O O . LYS A 1 177 ? -3.661 2.136 10.926 1.00 85.19 177 LYS A O 1
ATOM 1416 N N . ALA A 1 178 ? -5.426 2.625 12.226 1.00 82.94 178 ALA A N 1
ATOM 1417 C CA . ALA A 1 178 ? -6.418 2.016 11.345 1.00 82.94 178 ALA A CA 1
ATOM 1418 C C . ALA A 1 178 ? -6.454 2.708 9.974 1.00 82.94 178 ALA A C 1
ATOM 1420 O O . ALA A 1 178 ? -6.407 2.040 8.941 1.00 82.94 178 ALA A O 1
ATOM 1421 N N . LEU A 1 179 ? -6.440 4.044 9.941 1.00 79.06 179 LEU A N 1
ATOM 1422 C CA . LEU A 1 179 ? -6.355 4.811 8.698 1.00 79.06 179 LEU A CA 1
ATOM 1423 C C . LEU A 1 179 ? -5.065 4.516 7.933 1.00 79.06 179 LEU A C 1
ATOM 1425 O O . LEU A 1 179 ? -5.107 4.341 6.717 1.00 79.06 179 LEU A O 1
ATOM 1429 N N . ARG A 1 180 ? -3.919 4.428 8.620 1.00 76.31 180 ARG A N 1
ATOM 1430 C CA . ARG A 1 180 ? -2.643 4.053 7.991 1.00 76.31 180 ARG A CA 1
ATOM 1431 C C . ARG A 1 180 ? -2.721 2.676 7.342 1.00 76.31 180 ARG A C 1
ATOM 1433 O O . ARG A 1 180 ? -2.218 2.529 6.235 1.00 76.31 180 ARG A O 1
ATOM 1440 N N . LEU A 1 181 ? -3.363 1.700 7.983 1.00 74.25 181 LEU A N 1
ATOM 1441 C CA . LEU A 1 181 ? -3.560 0.374 7.397 1.00 74.25 181 LEU A CA 1
ATOM 1442 C C . LEU A 1 181 ? -4.512 0.404 6.204 1.00 74.25 181 LEU A C 1
ATOM 1444 O O . LEU A 1 181 ? -4.187 -0.164 5.170 1.00 74.25 181 LEU A O 1
ATOM 1448 N N . LEU A 1 182 ? -5.637 1.117 6.291 1.00 73.19 182 LEU A N 1
ATOM 1449 C CA . LEU A 1 182 ? -6.560 1.266 5.160 1.00 73.19 182 LEU A CA 1
ATOM 1450 C C . LEU A 1 182 ? -5.888 1.937 3.955 1.00 73.19 182 LEU A C 1
ATOM 1452 O O . LEU A 1 182 ? -6.135 1.545 2.819 1.00 73.19 182 LEU A O 1
ATOM 1456 N N . ARG A 1 183 ? -4.989 2.898 4.202 1.00 68.38 183 ARG A N 1
ATOM 1457 C CA . ARG A 1 183 ? -4.179 3.553 3.163 1.00 68.38 183 ARG A CA 1
ATOM 1458 C C . ARG A 1 183 ? -3.042 2.692 2.623 1.00 68.38 183 ARG A C 1
ATOM 1460 O O . ARG A 1 183 ? -2.523 3.034 1.574 1.00 68.38 183 ARG A O 1
ATOM 1467 N N . ARG A 1 184 ? -2.610 1.651 3.340 1.00 63.41 184 ARG A N 1
ATOM 1468 C CA . ARG A 1 184 ? -1.444 0.811 3.001 1.00 63.41 184 ARG A CA 1
ATOM 1469 C C . ARG A 1 184 ? -1.805 -0.641 2.709 1.00 63.41 184 ARG A C 1
ATOM 1471 O O . ARG A 1 184 ? -0.903 -1.458 2.550 1.00 63.41 184 ARG A O 1
ATOM 1478 N N . ARG A 1 185 ? -3.096 -0.986 2.668 1.00 59.41 185 ARG A N 1
ATOM 1479 C CA . ARG A 1 185 ? -3.521 -2.339 2.312 1.00 59.41 185 ARG A CA 1
ATOM 1480 C C . ARG A 1 185 ? -2.982 -2.657 0.916 1.00 59.41 185 ARG A C 1
ATOM 1482 O O . ARG A 1 185 ? -3.198 -1.840 0.008 1.00 59.41 185 ARG A O 1
ATOM 1489 N N . PRO A 1 186 ? -2.255 -3.777 0.758 1.00 53.06 186 PRO A N 1
ATOM 1490 C CA . PRO A 1 186 ? -1.776 -4.175 -0.547 1.00 53.06 186 PRO A CA 1
ATOM 1491 C C . PRO A 1 186 ? -2.967 -4.436 -1.460 1.00 53.06 186 PRO A C 1
ATOM 1493 O O . PRO A 1 186 ? -4.019 -4.910 -1.031 1.00 53.06 186 PRO A O 1
ATOM 1496 N N . LEU A 1 187 ? -2.754 -4.105 -2.729 1.00 52.75 187 LEU A N 1
ATOM 1497 C CA . LEU A 1 187 ? -3.687 -4.212 -3.848 1.00 52.75 187 LEU A CA 1
ATOM 1498 C C . LEU A 1 187 ? -4.521 -5.502 -3.841 1.00 52.75 187 LEU A C 1
ATOM 1500 O O . LEU A 1 187 ? -5.694 -5.463 -4.203 1.00 52.75 187 LEU A O 1
ATOM 1504 N N . ILE A 1 188 ? -3.915 -6.637 -3.467 1.00 53.94 188 ILE A N 1
ATOM 1505 C CA . ILE A 1 188 ? -4.563 -7.950 -3.450 1.00 53.94 188 ILE A CA 1
ATOM 1506 C C . ILE A 1 188 ? -3.933 -8.827 -2.359 1.00 53.94 188 ILE A C 1
ATOM 1508 O O . ILE A 1 188 ? -2.723 -9.075 -2.379 1.00 53.94 188 ILE A O 1
ATOM 1512 N N . GLU A 1 189 ? -4.759 -9.297 -1.423 1.00 50.12 189 GLU A N 1
ATOM 1513 C CA . GLU A 1 189 ? -4.390 -10.337 -0.458 1.00 50.12 189 GLU A CA 1
ATOM 1514 C C . GLU A 1 189 ? -4.253 -11.680 -1.204 1.00 50.12 189 GLU A C 1
ATOM 1516 O O . GLU A 1 189 ? -5.077 -12.033 -2.055 1.00 50.12 189 GLU A O 1
ATOM 1521 N N . ALA A 1 190 ? -3.164 -12.406 -0.956 1.00 47.38 190 ALA A N 1
ATOM 1522 C CA . ALA A 1 190 ? -3.035 -13.787 -1.401 1.00 47.38 190 ALA A CA 1
ATOM 1523 C C . ALA A 1 190 ? -3.900 -14.679 -0.501 1.00 47.38 190 ALA A C 1
ATOM 1525 O O . ALA A 1 190 ? -3.818 -14.552 0.722 1.00 47.38 190 ALA A O 1
ATOM 1526 N N . ASP A 1 191 ? -4.685 -15.564 -1.118 1.00 48.59 191 ASP A N 1
ATOM 1527 C CA . ASP A 1 191 ? -5.493 -16.571 -0.420 1.00 48.59 191 ASP A CA 1
ATOM 1528 C C . ASP A 1 191 ? -4.616 -17.506 0.452 1.00 48.59 191 ASP A C 1
ATOM 1530 O O . ASP A 1 191 ? -3.460 -17.845 0.054 1.00 48.59 191 ASP A O 1
#

pLDDT: mean 77.88, std 11.16, range [47.38, 94.0]

Secondary structure (DSSP, 8-state):
--S-GGGSHHHHHHHHH-TT--S--S--HHHHHHHHHHHHHSPPPPS-B-SHHHHHHHH-SPPPEEETTEEE-HHHHHHTS-GGG--B-SHHHHHHHHHHHHHHHS----HHHHHHHHHHHSTT--S-B-SHHHHHHHHTT--EEEETTEEEEHHHHHHTS-GGG--B-SHHHHHHHHHHHHHH--SSB--

Foldseek 3Di:
DPPQQCPDPLLVVLVVLVVFDPDRASFHSLLSNQVSQVVVQFDDDDPFAFFLVSVCVRRDQGDFGQFQQFTDGSNVLSVPQDGVLPRQGGPSSVSVSSRVSLVVLQDDDDLVVLLVQLCVQQPPQDDFAAFLVSVCVSRVVPQWDADPNDIDGPNVVSVSHHRVLDGQGDSVSNSVSVVSCSSRPPSDGDD

Radius of gyration: 18.63 Å; chains: 1; bounding box: 38×43×52 Å

Sequence (191 aa):
MELDIRKHPDYTEALARLKKVKLRPLVAPSELAEIALVTEALPDLDFPINSAGELLDQIGDGKRLSIVGFKSDPVRMIKYMPAYYFPISTYENFVEKMAELIRTNRRDFDTDKVKEKIREKSCGIDFPIKEREALMRALEKTPSFNVAGQKMDTAAAIKGLPDSFFPVENQDDLEIKALRLLRRRPLIEAD